Protein AF-0000000087669474 (afdb_homodimer)

Organism: NCBI:txid484088

InterPro domains:
  IPR005265 Protoporphyrinogen oxidase HemJ-like [PF03653] (15-156)
  IPR005265 Protoporphyrinogen oxidase HemJ-like [PIRSF004638] (15-156)
  IPR005265 Protoporphyrinogen oxidase HemJ-like [PTHR40255] (15-156)

Solvent-accessible surface area (backbone atoms only — not comparable to full-atom values): 16280 Å² total; per-residue (Å²): 126,88,59,57,58,91,82,60,54,71,71,55,50,55,50,48,28,52,40,48,19,51,23,50,42,20,46,37,46,25,53,18,40,46,50,38,46,40,53,52,51,57,58,53,23,74,54,74,55,50,63,68,48,74,62,51,46,51,42,50,51,51,52,51,50,44,37,64,71,46,21,51,52,20,49,54,43,28,51,54,30,46,53,48,45,34,62,77,42,64,43,83,84,36,58,33,56,63,60,42,46,54,51,53,50,49,50,52,53,49,46,52,51,48,55,52,52,56,65,59,47,64,94,36,54,21,47,74,66,55,70,70,59,69,45,32,62,63,51,52,53,51,37,46,51,53,42,34,43,35,73,54,52,43,87,88,125,87,59,55,58,89,81,60,53,72,69,56,50,55,50,48,29,52,40,48,19,51,23,51,39,19,45,39,45,26,53,18,39,47,48,38,47,41,53,51,50,57,57,52,24,74,54,74,53,50,64,69,49,74,63,51,46,53,42,52,51,51,51,50,50,44,37,64,71,45,21,51,52,20,50,53,44,29,51,55,31,45,53,48,46,32,62,75,40,62,42,83,81,33,57,33,57,62,60,42,46,55,50,52,51,49,50,54,52,48,46,52,51,49,55,51,52,57,63,59,48,65,94,35,53,22,45,76,65,55,70,69,58,68,46,33,61,63,52,52,52,51,36,45,51,52,42,32,43,36,73,53,52,42,89,88

pLDDT: mean 89.74, std 13.27, range [29.61, 98.81]

Structure (mmCIF, N/CA/C/O backbone):
data_AF-0000000087669474-model_v1
#
loop_
_entity.id
_entity.type
_entity.pdbx_description
1 polymer 'Protoporphyrinogen IX oxidase'
#
loop_
_atom_site.group_PDB
_atom_site.id
_atom_site.type_symbol
_atom_site.label_atom_id
_atom_site.label_alt_id
_atom_site.label_comp_id
_atom_site.label_asym_id
_atom_site.label_entity_id
_atom_site.label_seq_id
_atom_site.pdbx_PDB_ins_code
_atom_site.Cartn_x
_atom_site.Cartn_y
_atom_site.Cartn_z
_atom_site.occupancy
_atom_site.B_iso_or_equiv
_atom_site.auth_seq_id
_atom_site.auth_comp_id
_atom_site.auth_asym_id
_atom_site.auth_atom_id
_atom_site.pdbx_PDB_model_num
ATOM 1 N N . MET A 1 1 ? -3.537 24.266 5.613 1 29.61 1 MET A N 1
ATOM 2 C CA . MET A 1 1 ? -3.354 22.984 6.297 1 29.61 1 MET A CA 1
ATOM 3 C C . MET A 1 1 ? -4.188 22.922 7.574 1 29.61 1 MET A C 1
ATOM 5 O O . MET A 1 1 ? -3.926 23.672 8.523 1 29.61 1 MET A O 1
ATOM 9 N N . VAL A 1 2 ? -5.406 22.672 7.414 1 36.84 2 VAL A N 1
ATOM 10 C CA . VAL A 1 2 ? -6.258 22.812 8.586 1 36.84 2 VAL A CA 1
ATOM 11 C C . VAL A 1 2 ? -5.719 21.953 9.727 1 36.84 2 VAL A C 1
ATOM 13 O O . VAL A 1 2 ? -5.641 20.719 9.594 1 36.84 2 VAL A O 1
ATOM 16 N N . ALA A 1 3 ? -4.699 22.484 10.477 1 46.47 3 ALA A N 1
ATOM 17 C CA . ALA A 1 3 ? -4.301 21.922 11.758 1 46.47 3 ALA A CA 1
ATOM 18 C C . ALA A 1 3 ? -5.512 21.391 12.523 1 46.47 3 ALA A C 1
ATOM 20 O O . ALA A 1 3 ? -6.633 21.859 12.32 1 46.47 3 ALA A O 1
ATOM 21 N N . PRO A 1 4 ? -5.336 20.109 13.102 1 45.44 4 PRO A N 1
ATOM 22 C CA . PRO A 1 4 ? -6.48 19.906 13.992 1 45.44 4 PRO A CA 1
ATOM 23 C C . PRO A 1 4 ? -6.977 21.219 14.609 1 45.44 4 PRO A C 1
ATOM 25 O O . PRO A 1 4 ? -6.23 22.203 14.664 1 45.44 4 PRO A O 1
ATOM 28 N N . ASN A 1 5 ? -8.164 21.297 14.805 1 44.81 5 ASN A N 1
ATOM 29 C CA . ASN A 1 5 ? -8.688 22.484 15.477 1 44.81 5 ASN A CA 1
ATOM 30 C C . ASN A 1 5 ? -7.676 23.062 16.453 1 44.81 5 ASN A C 1
ATOM 32 O O . ASN A 1 5 ? -6.949 22.312 17.109 1 44.81 5 ASN A O 1
ATOM 36 N N . ASP A 1 6 ? -7.078 24.406 16.219 1 48.88 6 ASP A N 1
ATOM 37 C CA . ASP A 1 6 ? -6.285 25.312 17.031 1 48.88 6 ASP A CA 1
ATOM 38 C C . ASP A 1 6 ? -6.402 24.953 18.516 1 48.88 6 ASP A C 1
ATOM 40 O O . ASP A 1 6 ? -5.57 25.375 19.328 1 48.88 6 ASP A O 1
ATOM 44 N N . ALA A 1 7 ? -7.555 24.25 19 1 55.78 7 ALA A N 1
ATOM 45 C CA . ALA A 1 7 ? -7.914 24.266 20.406 1 55.78 7 ALA A CA 1
ATOM 46 C C . ALA A 1 7 ? -7.316 23.062 21.141 1 55.78 7 ALA A C 1
ATOM 48 O O . ALA A 1 7 ? -7.594 22.859 22.328 1 55.78 7 ALA A O 1
ATOM 49 N N . ILE A 1 8 ? -6.5 22.109 20.172 1 61.34 8 ILE A N 1
ATOM 50 C CA . ILE A 1 8 ? -6.223 21 21.078 1 61.34 8 ILE A CA 1
ATOM 51 C C . ILE A 1 8 ? -4.883 21.219 21.766 1 61.34 8 ILE A C 1
ATOM 53 O O . ILE A 1 8 ? -3.998 21.891 21.219 1 61.34 8 ILE A O 1
ATOM 57 N N . GLY A 1 9 ? -4.754 20.859 23.031 1 71.19 9 GLY A N 1
ATOM 58 C CA . GLY A 1 9 ? -3.553 20.984 23.844 1 71.19 9 GLY A CA 1
ATOM 59 C C . GLY A 1 9 ? -2.375 20.219 23.281 1 71.19 9 GLY A C 1
ATOM 60 O O . GLY A 1 9 ? -2.549 19.344 22.422 1 71.19 9 GLY A O 1
ATOM 61 N N . ARG A 1 10 ? -1.203 20.547 23.484 1 77.31 10 ARG A N 1
ATOM 62 C CA . ARG A 1 10 ? 0.047 19.969 22.984 1 77.31 10 ARG A CA 1
ATOM 63 C C . ARG A 1 10 ? 0.041 18.453 23.125 1 77.31 10 ARG A C 1
ATOM 65 O O . ARG A 1 10 ? 0.456 17.75 22.219 1 77.31 10 ARG A O 1
ATOM 72 N N . LYS A 1 11 ? -0.424 17.906 24.219 1 82.56 11 LYS A N 1
ATOM 73 C CA . LYS A 1 11 ? -0.477 16.469 24.438 1 82.56 11 LYS A CA 1
ATOM 74 C C . LYS A 1 11 ? -1.422 15.789 23.438 1 82.56 11 LYS A C 1
ATOM 76 O O . LYS A 1 11 ? -1.124 14.711 22.922 1 82.56 11 LYS A O 1
ATOM 81 N N . SER A 1 12 ? -2.385 16.375 23.156 1 87.94 12 SER A N 1
ATOM 82 C CA . SER A 1 12 ? -3.365 15.852 22.219 1 87.94 12 SER A CA 1
ATOM 83 C C . SER A 1 12 ? -2.826 15.875 20.781 1 87.94 12 SER A C 1
ATOM 85 O O . SER A 1 12 ? -3.125 14.984 19.984 1 87.94 12 SER A O 1
ATOM 87 N N . LEU A 1 13 ? -1.993 16.859 20.547 1 90.12 13 LEU A N 1
ATOM 88 C CA . LEU A 1 13 ? -1.421 16.953 19.203 1 90.12 13 LEU A CA 1
ATOM 89 C C . LEU A 1 13 ? -0.414 15.828 18.969 1 90.12 13 LEU A C 1
ATOM 91 O O . LEU A 1 13 ? -0.382 15.234 17.875 1 90.12 13 LEU A O 1
ATOM 95 N N . VAL A 1 14 ? 0.403 15.609 19.953 1 91.75 14 VAL A N 1
ATOM 96 C CA . VAL A 1 14 ? 1.392 14.539 19.844 1 91.75 14 VAL A CA 1
ATOM 97 C C . VAL A 1 14 ? 0.685 13.203 19.672 1 91.75 14 VAL A C 1
ATOM 99 O O . VAL A 1 14 ? 1.071 12.398 18.812 1 91.75 14 VAL A O 1
ATOM 102 N N . LEU A 1 15 ? -0.311 12.977 20.406 1 94.19 15 LEU A N 1
ATOM 103 C CA . LEU A 1 15 ? -1.106 11.758 20.281 1 94.19 15 LEU A CA 1
ATOM 104 C C . LEU A 1 15 ? -1.732 11.664 18.891 1 94.19 15 LEU A C 1
ATOM 106 O O . LEU A 1 15 ? -1.732 10.594 18.281 1 94.19 15 LEU A O 1
ATOM 110 N N . TYR A 1 16 ? -2.236 12.734 18.453 1 95.81 16 TYR A N 1
ATOM 111 C CA . TYR A 1 16 ? -2.844 12.797 17.125 1 95.81 16 TYR A CA 1
ATOM 112 C C . TYR A 1 16 ? -1.852 12.367 16.047 1 95.81 16 TYR A C 1
ATOM 114 O O . TYR A 1 16 ? -2.186 11.578 15.164 1 95.81 16 TYR A O 1
ATOM 122 N N . LEU A 1 17 ? -0.668 12.797 16.203 1 96.5 17 LEU A N 1
ATOM 123 C CA . LEU A 1 17 ? 0.338 12.523 15.18 1 96.5 17 LEU A CA 1
ATOM 124 C C . LEU A 1 17 ? 0.748 11.055 15.195 1 96.5 17 LEU A C 1
ATOM 126 O O . LEU A 1 17 ? 0.947 10.453 14.141 1 96.5 17 LEU A O 1
ATOM 130 N N . TYR A 1 18 ? 0.862 10.539 16.344 1 97 18 TYR A N 1
ATOM 131 C CA . TYR A 1 18 ? 1.244 9.133 16.438 1 97 18 TYR A CA 1
ATOM 132 C C . TYR A 1 18 ? 0.116 8.227 15.961 1 97 18 TYR A C 1
ATOM 134 O O . TYR A 1 18 ? 0.361 7.211 15.312 1 97 18 TYR A O 1
ATOM 142 N N . VAL A 1 19 ? -1.107 8.539 16.297 1 97.75 19 VAL A N 1
ATOM 143 C CA . VAL A 1 19 ? -2.246 7.77 15.805 1 97.75 19 VAL A CA 1
ATOM 144 C C . VAL A 1 19 ? -2.328 7.883 14.281 1 97.75 19 VAL A C 1
ATOM 146 O O . VAL A 1 19 ? -2.629 6.902 13.594 1 97.75 19 VAL A O 1
ATOM 149 N N . LYS A 1 20 ? -2.064 9.023 13.789 1 98.12 20 LYS A N 1
ATOM 150 C CA . LYS A 1 20 ? -2.066 9.227 12.344 1 98.12 20 LYS A CA 1
ATOM 151 C C . LYS A 1 20 ? -0.997 8.375 11.664 1 98.12 20 LYS A C 1
ATOM 153 O O . LYS A 1 20 ? -1.234 7.801 10.602 1 98.12 20 LYS A O 1
ATOM 158 N N . ALA A 1 21 ? 0.132 8.352 12.289 1 98.25 21 ALA A N 1
ATOM 159 C CA . ALA A 1 21 ? 1.188 7.504 11.742 1 98.25 21 ALA A CA 1
ATOM 160 C C . ALA A 1 21 ? 0.751 6.043 11.695 1 98.25 21 ALA A C 1
ATOM 162 O O . ALA A 1 21 ? 0.962 5.355 10.695 1 98.25 21 ALA A O 1
ATOM 163 N N . ILE A 1 22 ? 0.189 5.574 12.742 1 98.38 22 ILE A N 1
ATOM 164 C CA . ILE A 1 22 ? -0.299 4.203 12.812 1 98.38 22 ILE A CA 1
ATOM 165 C C . ILE A 1 22 ? -1.364 3.979 11.742 1 98.38 22 ILE A C 1
ATOM 167 O O . ILE A 1 22 ? -1.365 2.949 11.062 1 98.38 22 ILE A O 1
ATOM 171 N N . HIS A 1 23 ? -2.285 4.965 11.609 1 98.75 23 HIS A N 1
ATOM 172 C CA . HIS A 1 23 ? -3.342 4.883 10.602 1 98.75 23 HIS A CA 1
ATOM 173 C C . HIS A 1 23 ? -2.764 4.766 9.203 1 98.75 23 HIS A C 1
ATOM 175 O O . HIS A 1 23 ? -3.178 3.902 8.422 1 98.75 23 HIS A O 1
ATOM 181 N N . VAL A 1 24 ? -1.814 5.516 8.867 1 98.62 24 VAL A N 1
ATOM 182 C CA . VAL A 1 24 ? -1.207 5.531 7.543 1 98.62 24 VAL A CA 1
ATOM 183 C C . VAL A 1 24 ? -0.504 4.203 7.277 1 98.62 24 VAL A C 1
ATOM 185 O O . VAL A 1 24 ? -0.638 3.627 6.195 1 98.62 24 VAL A O 1
ATOM 188 N N . MET A 1 25 ? 0.2 3.709 8.258 1 98.44 25 MET A N 1
ATOM 189 C CA . MET A 1 25 ? 0.842 2.404 8.141 1 98.44 25 MET A CA 1
ATOM 190 C C . MET A 1 25 ? -0.186 1.316 7.852 1 98.44 25 MET A C 1
ATOM 192 O O . MET A 1 25 ? 0.044 0.445 7.008 1 98.44 25 MET A O 1
ATOM 196 N N . ALA A 1 26 ? -1.206 1.409 8.633 1 98.69 26 ALA A N 1
ATOM 197 C CA . ALA A 1 26 ? -2.258 0.408 8.484 1 98.69 26 ALA A CA 1
ATOM 198 C C . ALA A 1 26 ? -2.889 0.476 7.094 1 98.69 26 ALA A C 1
ATOM 200 O O . ALA A 1 26 ? -3.184 -0.557 6.488 1 98.69 26 ALA A O 1
ATOM 201 N N . VAL A 1 27 ? -3.104 1.684 6.578 1 98.81 27 VAL A N 1
ATOM 202 C CA . VAL A 1 27 ? -3.705 1.866 5.262 1 98.81 27 VAL A CA 1
ATOM 203 C C . VAL A 1 27 ? -2.783 1.292 4.188 1 98.81 27 VAL A C 1
ATOM 205 O O . VAL A 1 27 ? -3.232 0.573 3.293 1 98.81 27 VAL A O 1
ATOM 208 N N . ILE A 1 28 ? -1.518 1.553 4.242 1 98.81 28 ILE A N 1
ATOM 209 C CA . ILE A 1 28 ? -0.543 1.069 3.271 1 98.81 28 ILE A CA 1
ATOM 210 C C . ILE A 1 28 ? -0.525 -0.458 3.273 1 98.81 28 ILE A C 1
ATOM 212 O O . ILE A 1 28 ? -0.539 -1.087 2.213 1 98.81 28 ILE A O 1
ATOM 216 N N . THR A 1 29 ? -0.543 -0.976 4.461 1 98.5 29 THR A N 1
ATOM 217 C CA . THR A 1 29 ? -0.514 -2.426 4.617 1 98.5 29 THR A CA 1
ATOM 218 C C . THR A 1 29 ? -1.799 -3.053 4.086 1 98.5 29 THR A C 1
ATOM 220 O O . THR A 1 29 ? -1.758 -4.066 3.385 1 98.5 29 THR A O 1
ATOM 223 N N . LEU A 1 30 ? -2.92 -2.43 4.391 1 98.75 30 LEU A N 1
ATOM 224 C CA . LEU A 1 30 ? -4.215 -2.93 3.943 1 98.75 30 LEU A CA 1
ATOM 225 C C . LEU A 1 30 ? -4.293 -2.945 2.42 1 98.75 30 LEU A C 1
ATOM 227 O O . LEU A 1 30 ? -4.648 -3.963 1.823 1 98.75 30 LEU A O 1
ATOM 231 N N . VAL A 1 31 ? -3.947 -1.865 1.816 1 98.75 31 VAL A N 1
ATOM 232 C CA . VAL A 1 31 ? -4.062 -1.735 0.368 1 98.75 31 VAL A CA 1
ATOM 233 C C . VAL A 1 31 ? -3.113 -2.719 -0.315 1 98.75 31 VAL A C 1
ATOM 235 O O . VAL A 1 31 ? -3.492 -3.385 -1.281 1 98.75 31 VAL A O 1
ATOM 238 N N . GLY A 1 32 ? -1.893 -2.822 0.188 1 98.69 32 GLY A N 1
ATOM 239 C CA . GLY A 1 32 ? -0.972 -3.809 -0.356 1 98.69 32 GLY A CA 1
ATOM 240 C C . GLY A 1 32 ? -1.498 -5.23 -0.267 1 98.69 32 GLY A C 1
ATOM 241 O O . GLY A 1 32 ? -1.366 -6.008 -1.214 1 98.69 32 GLY A O 1
ATOM 242 N N . GLY A 1 33 ? -2.045 -5.527 0.868 1 98.69 33 GLY A N 1
ATOM 243 C CA . GLY A 1 33 ? -2.619 -6.852 1.046 1 98.69 33 GLY A CA 1
ATOM 244 C C . GLY A 1 33 ? -3.795 -7.117 0.125 1 98.69 33 GLY A C 1
ATOM 245 O O . GLY A 1 33 ? -3.949 -8.227 -0.386 1 98.69 33 GLY A O 1
ATOM 246 N N . MET A 1 34 ? -4.605 -6.145 -0.061 1 98.75 34 MET A N 1
ATOM 247 C CA . MET A 1 34 ? -5.77 -6.316 -0.926 1 98.75 34 MET A CA 1
ATOM 248 C C . MET A 1 34 ? -5.348 -6.504 -2.379 1 98.75 34 MET A C 1
ATOM 250 O O . MET A 1 34 ? -5.965 -7.273 -3.115 1 98.75 34 MET A O 1
ATOM 254 N N . LEU A 1 35 ? -4.336 -5.762 -2.779 1 98.56 35 LEU A N 1
ATOM 255 C CA . LEU A 1 35 ? -3.807 -5.957 -4.125 1 98.56 35 LEU A CA 1
ATOM 256 C C . LEU A 1 35 ? -3.266 -7.375 -4.293 1 98.56 35 LEU A C 1
ATOM 258 O O . LEU A 1 35 ? -3.523 -8.023 -5.309 1 98.56 35 LEU A O 1
ATOM 262 N N . LEU A 1 36 ? -2.574 -7.832 -3.289 1 98.12 36 LEU A N 1
ATOM 263 C CA . LEU A 1 36 ? -2.047 -9.188 -3.299 1 98.12 36 LEU A CA 1
ATOM 264 C C . LEU A 1 36 ? -3.174 -10.211 -3.428 1 98.12 36 LEU A C 1
ATOM 266 O O . LEU A 1 36 ? -3.08 -11.148 -4.223 1 98.12 36 LEU A O 1
ATOM 270 N N . LEU A 1 37 ? -4.203 -10.008 -2.715 1 97.75 37 LEU A N 1
ATOM 271 C CA . LEU A 1 37 ? -5.352 -10.914 -2.771 1 97.75 37 LEU A CA 1
ATOM 272 C C . LEU A 1 37 ? -5.98 -10.898 -4.16 1 97.75 37 LEU A C 1
ATOM 274 O O . LEU A 1 37 ? -6.293 -11.961 -4.715 1 97.75 37 LEU A O 1
ATOM 278 N N . ALA A 1 38 ? -6.152 -9.695 -4.691 1 97.25 38 ALA A N 1
ATOM 279 C CA . ALA A 1 38 ? -6.793 -9.555 -5.996 1 97.25 38 ALA A CA 1
ATOM 280 C C . ALA A 1 38 ? -5.996 -10.281 -7.078 1 97.25 38 ALA A C 1
ATOM 282 O O . ALA A 1 38 ? -6.566 -11 -7.902 1 97.25 38 ALA A O 1
ATOM 283 N N . PHE A 1 39 ? -4.715 -10.172 -7.059 1 96.62 39 PHE A N 1
ATOM 284 C CA . PHE A 1 39 ? -3.877 -10.836 -8.055 1 96.62 39 PHE A CA 1
ATOM 285 C C . PHE A 1 39 ? -3.871 -12.344 -7.844 1 96.62 39 PHE A C 1
ATOM 287 O O . PHE A 1 39 ? -3.91 -13.109 -8.805 1 96.62 39 PHE A O 1
ATOM 294 N N . THR A 1 40 ? -3.846 -12.766 -6.598 1 94.88 40 THR A N 1
ATOM 295 C CA . THR A 1 40 ? -3.855 -14.195 -6.316 1 94.88 40 THR A CA 1
ATOM 296 C C . THR A 1 40 ? -5.148 -14.836 -6.816 1 94.88 40 THR A C 1
ATOM 298 O O . THR A 1 40 ? -5.129 -15.93 -7.383 1 94.88 40 THR A O 1
ATOM 301 N N . LEU A 1 41 ? -6.223 -14.125 -6.617 1 93.25 41 LEU A N 1
ATOM 302 C CA . LEU A 1 41 ? -7.508 -14.633 -7.078 1 93.25 41 LEU A CA 1
ATOM 303 C C . LEU A 1 41 ? -7.527 -14.766 -8.594 1 93.25 41 LEU A C 1
ATOM 305 O O . LEU A 1 41 ? -8.156 -15.68 -9.133 1 93.25 41 LEU A O 1
ATOM 309 N N . SER A 1 42 ? -6.793 -13.922 -9.219 1 89.25 42 SER A N 1
ATOM 310 C CA . SER A 1 42 ? -6.711 -14.016 -10.672 1 89.25 42 SER A CA 1
ATOM 311 C C . SER A 1 42 ? -5.922 -15.242 -11.109 1 89.25 42 SER A C 1
ATOM 313 O O . SER A 1 42 ? -6.109 -15.75 -12.211 1 89.25 42 SER A O 1
ATOM 315 N N . LEU A 1 43 ? -4.996 -15.688 -10.328 1 86.75 43 LEU A N 1
ATOM 316 C CA . LEU A 1 43 ? -4.203 -16.875 -10.609 1 86.75 43 LEU A CA 1
ATOM 317 C C . LEU A 1 43 ? -5.074 -18.125 -10.578 1 86.75 43 LEU A C 1
ATOM 319 O O . LEU A 1 43 ? -4.895 -19.031 -11.391 1 86.75 43 LEU A O 1
ATOM 323 N N . VAL A 1 44 ? -6.035 -18.156 -9.766 1 80.69 44 VAL A N 1
ATOM 324 C CA . VAL A 1 44 ? -6.754 -19.406 -9.539 1 80.69 44 VAL A CA 1
ATOM 325 C C . VAL A 1 44 ? -8.148 -19.312 -10.141 1 80.69 44 VAL A C 1
ATOM 327 O O . VAL A 1 44 ? -9.031 -20.10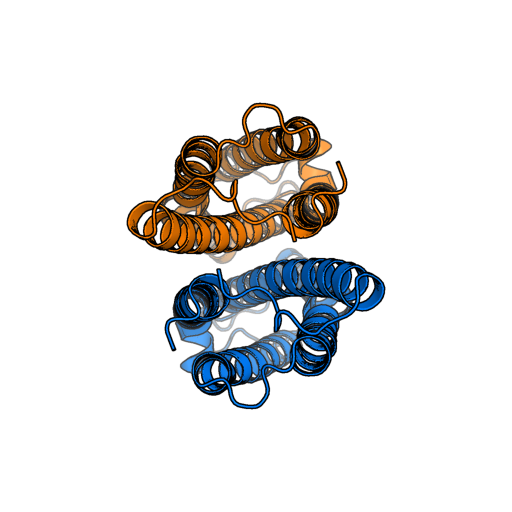9 -9.812 1 80.69 44 VAL A O 1
ATOM 330 N N . SER A 1 45 ? -8.477 -18.344 -10.938 1 76.31 45 SER A N 1
ATOM 331 C CA . SER A 1 45 ? -9.828 -18.203 -11.461 1 76.31 45 SER A CA 1
ATOM 332 C C . SER A 1 45 ? -9.859 -18.406 -12.977 1 76.31 45 SER A C 1
ATOM 334 O O . SER A 1 45 ? -10.891 -18.172 -13.617 1 76.31 45 SER A O 1
ATOM 336 N N . GLY A 1 46 ? -8.852 -18.75 -13.688 1 65.44 46 GLY A N 1
ATOM 337 C CA . GLY A 1 46 ? -8.789 -18.812 -15.133 1 65.44 46 GLY A CA 1
ATOM 338 C C . GLY A 1 46 ? -9.805 -19.766 -15.734 1 65.44 46 GLY A C 1
ATOM 339 O O . GLY A 1 46 ? -9.844 -19.969 -16.953 1 65.44 46 GLY A O 1
ATOM 340 N N . GLY A 1 47 ? -10.797 -20.172 -14.992 1 62.84 47 GLY A N 1
ATOM 341 C CA . GLY A 1 47 ? -11.883 -20.953 -15.555 1 62.84 47 GLY A CA 1
ATOM 342 C C . GLY A 1 47 ? -11.414 -22.25 -16.188 1 62.84 47 GLY A C 1
ATOM 343 O O . GLY A 1 47 ? -12.094 -22.812 -17.047 1 62.84 47 GLY A O 1
ATOM 344 N N . ASP A 1 48 ? -10.211 -22.578 -16.125 1 64.94 48 ASP A N 1
ATOM 345 C CA . ASP A 1 48 ? -9.734 -23.766 -16.828 1 64.94 48 ASP A CA 1
ATOM 346 C C . ASP A 1 48 ? -10.156 -25.047 -16.078 1 64.94 48 ASP A C 1
ATOM 348 O O . ASP A 1 48 ? -9.961 -26.156 -16.578 1 64.94 48 ASP A O 1
ATOM 352 N N . GLY A 1 49 ? -10.789 -24.828 -14.953 1 70.88 49 GLY A N 1
ATOM 353 C CA . GLY A 1 49 ? -11.32 -25.969 -14.227 1 70.88 49 GLY A CA 1
ATOM 354 C C . GLY A 1 49 ? -10.234 -26.844 -13.609 1 70.88 49 GLY A C 1
ATOM 355 O O . GLY A 1 49 ? -10.516 -27.938 -13.125 1 70.88 49 GLY A O 1
ATOM 356 N N . ARG A 1 50 ? -9.07 -26.406 -13.703 1 78.12 50 ARG A N 1
ATOM 357 C CA . ARG A 1 50 ? -7.973 -27.203 -13.188 1 78.12 50 ARG A CA 1
ATOM 358 C C . ARG A 1 50 ? -7.762 -26.953 -11.695 1 78.12 50 ARG A C 1
ATOM 360 O O . ARG A 1 50 ? -7.871 -25.812 -11.242 1 78.12 50 ARG A O 1
ATOM 367 N N . LEU A 1 51 ? -7.348 -27.984 -11.062 1 83.31 51 LEU A N 1
ATOM 368 C CA . LEU A 1 51 ? -6.961 -27.875 -9.664 1 83.31 51 LEU A CA 1
ATOM 369 C C . LEU A 1 51 ? -5.605 -27.188 -9.523 1 83.31 51 LEU A C 1
ATOM 371 O O . LEU A 1 51 ? -4.758 -27.297 -10.414 1 83.31 51 LEU A O 1
ATOM 375 N N . PRO A 1 52 ? -5.484 -26.484 -8.398 1 83.12 52 PRO A N 1
ATOM 376 C CA . PRO A 1 52 ? -4.168 -25.891 -8.172 1 83.12 52 PRO A CA 1
ATOM 377 C C . PRO A 1 52 ? -3.061 -26.922 -8.031 1 83.12 52 PRO A C 1
ATOM 379 O O . PRO A 1 52 ? -3.279 -27.984 -7.441 1 83.12 52 PRO A O 1
ATOM 382 N N . SER A 1 53 ? -1.998 -26.609 -8.703 1 84.5 53 SER A N 1
ATOM 383 C CA . SER A 1 53 ? -0.813 -27.438 -8.469 1 84.5 53 SER A CA 1
ATOM 384 C C . SER A 1 53 ? -0.331 -27.312 -7.027 1 84.5 53 SER A C 1
ATOM 386 O O . SER A 1 53 ? -0.817 -26.469 -6.273 1 84.5 53 SER A O 1
ATOM 388 N N . ASP A 1 54 ? 0.6 -28.172 -6.652 1 84.56 54 ASP A N 1
ATOM 389 C CA . ASP A 1 54 ? 1.162 -28.109 -5.305 1 84.56 54 ASP A CA 1
ATOM 390 C C . ASP A 1 54 ? 1.796 -26.734 -5.051 1 84.56 54 ASP A C 1
ATOM 392 O O . ASP A 1 54 ? 1.654 -26.188 -3.961 1 84.56 54 ASP A O 1
ATOM 396 N N . ARG A 1 55 ? 2.432 -26.219 -6.047 1 86.31 55 ARG A N 1
ATOM 397 C CA . ARG A 1 55 ? 3.086 -24.922 -5.949 1 86.31 55 ARG A CA 1
ATOM 398 C C . ARG A 1 55 ? 2.062 -23.797 -5.797 1 86.31 55 ARG A C 1
ATOM 400 O O . ARG A 1 55 ? 2.248 -22.891 -4.984 1 86.31 55 ARG A O 1
ATOM 407 N N . GLU A 1 56 ? 1.051 -23.922 -6.539 1 87.94 56 GLU A N 1
ATOM 408 C CA . GLU A 1 56 ? -0.016 -22.938 -6.457 1 87.94 56 GLU A CA 1
ATOM 409 C C . GLU A 1 56 ? -0.73 -23 -5.113 1 87.94 56 GLU A C 1
ATOM 411 O O . GLU A 1 56 ? -1.044 -21.953 -4.52 1 87.94 56 GLU A O 1
ATOM 416 N N . ALA A 1 57 ? -0.94 -24.188 -4.68 1 88.25 57 ALA A N 1
ATOM 417 C CA . ALA A 1 57 ? -1.605 -24.375 -3.395 1 88.25 57 ALA A CA 1
ATOM 418 C C . ALA A 1 57 ? -0.77 -23.812 -2.252 1 88.25 57 ALA A C 1
ATOM 420 O O . ALA A 1 57 ? -1.309 -23.203 -1.324 1 88.25 57 ALA A O 1
ATOM 421 N N . ALA A 1 58 ? 0.464 -24.016 -2.324 1 89.06 58 ALA A N 1
ATOM 422 C CA . ALA A 1 58 ? 1.364 -23.484 -1.304 1 89.06 58 ALA A CA 1
ATOM 423 C C . ALA A 1 58 ? 1.374 -21.969 -1.321 1 89.06 58 ALA A C 1
ATOM 425 O O . ALA A 1 58 ? 1.416 -21.328 -0.268 1 89.06 58 ALA A O 1
ATOM 426 N N . PHE A 1 59 ? 1.36 -21.484 -2.51 1 92.81 59 PHE A N 1
ATOM 427 C CA . PHE A 1 59 ? 1.322 -20.047 -2.676 1 92.81 59 PHE A CA 1
ATOM 428 C C . PHE A 1 59 ? 0.043 -19.469 -2.082 1 92.81 59 PHE A C 1
ATOM 430 O O . PHE A 1 59 ? 0.087 -18.484 -1.334 1 92.81 59 PHE A O 1
ATOM 437 N N . ILE A 1 60 ? -1.042 -20.062 -2.387 1 92.31 60 ILE A N 1
ATOM 438 C CA . ILE A 1 60 ? -2.338 -19.609 -1.885 1 92.31 60 ILE A CA 1
ATOM 439 C C . ILE A 1 60 ? -2.348 -19.672 -0.359 1 92.31 60 ILE A C 1
ATOM 441 O O . ILE A 1 60 ? -2.832 -18.75 0.299 1 92.31 60 ILE A O 1
ATOM 445 N N . ALA A 1 61 ? -1.809 -20.672 0.173 1 93.5 61 ALA A N 1
ATOM 446 C CA . ALA A 1 61 ? -1.747 -20.828 1.625 1 93.5 61 ALA A CA 1
ATOM 447 C C . ALA A 1 61 ? -0.92 -19.703 2.254 1 93.5 61 ALA A C 1
ATOM 449 O O . ALA A 1 61 ? -1.272 -19.188 3.316 1 93.5 61 ALA A O 1
ATOM 450 N N . ARG A 1 62 ? 0.138 -19.391 1.6 1 94.88 62 ARG A N 1
ATOM 451 C CA . ARG A 1 62 ? 0.995 -18.328 2.092 1 94.88 62 ARG A CA 1
ATOM 452 C C . ARG A 1 62 ? 0.262 -16.984 2.072 1 94.88 62 ARG A C 1
ATOM 454 O O . ARG A 1 62 ? 0.352 -16.203 3.025 1 94.88 62 ARG A O 1
ATOM 461 N N . VAL A 1 63 ? -0.443 -16.703 1.033 1 96.88 63 VAL A N 1
ATOM 462 C CA . VAL A 1 63 ? -1.19 -15.453 0.885 1 96.88 63 VAL A CA 1
ATOM 463 C C . VAL A 1 63 ? -2.32 -15.406 1.91 1 96.88 63 VAL A C 1
ATOM 465 O O . VAL A 1 63 ? -2.576 -14.359 2.514 1 96.88 63 VAL A O 1
ATOM 468 N N . ARG A 1 64 ? -2.967 -16.516 2.135 1 96.25 64 ARG A N 1
ATOM 469 C CA . ARG A 1 64 ? -4.027 -16.594 3.135 1 96.25 64 ARG A CA 1
ATOM 470 C C . ARG A 1 64 ? -3.486 -16.297 4.531 1 96.25 64 ARG A C 1
ATOM 472 O O . ARG A 1 64 ? -4.129 -15.602 5.32 1 96.25 64 ARG A O 1
ATOM 479 N N . ARG A 1 65 ? -2.367 -16.891 4.77 1 97 65 ARG A N 1
ATOM 480 C CA . ARG A 1 65 ? -1.738 -16.641 6.062 1 97 65 ARG A CA 1
ATOM 481 C C . ARG A 1 65 ? -1.418 -15.156 6.23 1 97 65 ARG A C 1
ATOM 483 O O . ARG A 1 65 ? -1.647 -14.586 7.297 1 97 65 ARG A O 1
ATOM 490 N N . TRP A 1 66 ? -0.896 -14.586 5.203 1 97.5 66 TRP A N 1
ATOM 491 C CA . TRP A 1 66 ? -0.612 -13.156 5.219 1 97.5 66 TRP A CA 1
ATOM 492 C C . TRP A 1 66 ? -1.889 -12.344 5.438 1 97.5 66 TRP A C 1
ATOM 494 O O . TRP A 1 66 ? -1.902 -11.398 6.223 1 97.5 66 TRP A O 1
ATOM 504 N N . ASP A 1 67 ? -2.959 -12.68 4.742 1 98.06 67 ASP A N 1
ATOM 505 C CA . ASP A 1 67 ? -4.234 -11.984 4.883 1 98.06 67 ASP A CA 1
ATOM 506 C C . ASP A 1 67 ? -4.727 -12.031 6.328 1 98.06 67 ASP A C 1
ATOM 508 O O . ASP A 1 67 ? -5.129 -11.008 6.891 1 98.06 67 ASP A O 1
ATOM 512 N N . ARG A 1 68 ? -4.613 -13.133 6.949 1 97.5 68 ARG A N 1
ATOM 513 C CA . ARG A 1 68 ? -5.109 -13.344 8.305 1 97.5 68 ARG A CA 1
ATOM 514 C C . ARG A 1 68 ? -4.242 -12.609 9.328 1 97.5 68 ARG A C 1
ATOM 516 O O . ARG A 1 68 ? -4.754 -12.047 10.297 1 97.5 68 ARG A O 1
ATOM 523 N N . MET A 1 69 ? -2.969 -12.562 9.102 1 97.94 69 MET A N 1
ATOM 524 C CA . MET A 1 69 ? -2.033 -12.086 10.117 1 97.94 69 MET A CA 1
ATOM 525 C C . MET A 1 69 ? -1.745 -10.594 9.93 1 97.94 69 MET A C 1
ATOM 527 O O . MET A 1 69 ? -1.352 -9.914 10.875 1 97.94 69 MET A O 1
ATOM 531 N N . VAL A 1 70 ? -1.907 -10.18 8.695 1 98.12 70 VAL A N 1
ATOM 532 C CA . VAL A 1 70 ? -1.407 -8.828 8.453 1 98.12 70 VAL A CA 1
ATOM 533 C C . VAL A 1 70 ? -2.508 -7.973 7.832 1 98.12 70 VAL A C 1
ATOM 535 O O . VAL A 1 70 ? -2.918 -6.961 8.406 1 98.12 70 VAL A O 1
ATOM 538 N N . THR A 1 71 ? -3.098 -8.43 6.766 1 98.56 71 THR A N 1
ATOM 539 C CA . THR A 1 71 ? -4.047 -7.609 6.02 1 98.56 71 THR A CA 1
ATOM 540 C C . THR A 1 71 ? -5.328 -7.398 6.82 1 98.56 71 THR A C 1
ATOM 542 O O . THR A 1 71 ? -5.766 -6.266 7.016 1 98.56 71 THR A O 1
ATOM 545 N N . ALA A 1 72 ? -5.871 -8.453 7.352 1 98.5 72 ALA A N 1
ATOM 546 C CA . ALA A 1 72 ? -7.148 -8.367 8.062 1 98.5 72 ALA A CA 1
ATOM 547 C C . ALA A 1 72 ? -7.008 -7.543 9.336 1 98.5 72 ALA A C 1
ATOM 549 O O . ALA A 1 72 ? -7.797 -6.629 9.586 1 98.5 72 ALA A O 1
ATOM 550 N N . PRO A 1 73 ? -6.031 -7.777 10.125 1 98.69 73 PRO A N 1
ATOM 551 C CA . PRO A 1 73 ? -5.875 -6.922 11.297 1 98.69 73 PRO A CA 1
ATOM 552 C C . PRO A 1 73 ? -5.602 -5.461 10.938 1 98.69 73 PRO A C 1
ATOM 554 O O . PRO A 1 73 ? -5.98 -4.555 11.68 1 98.69 73 PRO A O 1
ATOM 557 N N . SER A 1 74 ? -4.918 -5.281 9.852 1 98.75 74 SER A N 1
ATOM 558 C CA . SER A 1 74 ? -4.664 -3.908 9.43 1 98.75 74 SER A CA 1
ATOM 559 C C . SER A 1 74 ? -5.965 -3.166 9.141 1 98.75 74 SER A C 1
ATOM 561 O O . SER A 1 74 ? -6.062 -1.96 9.367 1 98.75 74 SER A O 1
ATOM 563 N N . LEU A 1 75 ? -6.953 -3.871 8.555 1 98.69 75 LEU A N 1
ATOM 564 C CA . LEU A 1 75 ? -8.258 -3.256 8.359 1 98.69 75 LEU A CA 1
ATOM 565 C C . LEU A 1 75 ? -8.836 -2.773 9.688 1 98.69 75 LEU A C 1
ATOM 567 O O . LEU A 1 75 ? -9.328 -1.646 9.781 1 98.69 75 LEU A O 1
ATOM 571 N N . GLY A 1 76 ? -8.805 -3.643 10.688 1 98.69 76 GLY A N 1
ATOM 572 C CA . GLY A 1 76 ? -9.234 -3.238 12.016 1 98.69 76 GLY A CA 1
ATOM 573 C C . GLY A 1 76 ? -8.5 -2.018 12.539 1 98.69 76 GLY A C 1
ATOM 574 O O . GLY A 1 76 ? -9.117 -1.101 13.086 1 98.69 76 GLY A O 1
ATOM 575 N N . LEU A 1 77 ? -7.211 -1.988 12.367 1 98.69 77 LEU A N 1
ATOM 576 C CA . LEU A 1 77 ? -6.391 -0.875 12.828 1 98.69 77 LEU A CA 1
ATOM 577 C C . LEU A 1 77 ? -6.738 0.406 12.078 1 98.69 77 LEU A C 1
ATOM 579 O O . LEU A 1 77 ? -6.699 1.497 12.648 1 98.69 77 LEU A O 1
ATOM 583 N N . VAL A 1 78 ? -7.051 0.298 10.742 1 98.69 78 VAL A N 1
ATOM 584 C CA . VAL A 1 78 ? -7.453 1.455 9.953 1 98.69 78 VAL A CA 1
ATOM 585 C C . VAL A 1 78 ? -8.703 2.09 10.555 1 98.69 78 VAL A C 1
ATOM 587 O O . VAL A 1 78 ? -8.758 3.307 10.742 1 98.69 78 VAL A O 1
ATOM 590 N N . TRP A 1 79 ? -9.625 1.247 10.898 1 98.62 79 TRP A N 1
ATOM 591 C CA . TRP A 1 79 ? -10.883 1.741 11.453 1 98.62 79 TRP A CA 1
ATOM 592 C C . TRP A 1 79 ? -10.672 2.324 12.844 1 98.62 79 TRP A C 1
ATOM 594 O O . TRP A 1 79 ? -11.117 3.438 13.133 1 98.62 79 TRP A O 1
ATOM 604 N N . ILE A 1 80 ? -9.984 1.618 13.727 1 98.62 80 ILE A N 1
ATOM 605 C CA . ILE A 1 80 ? -9.766 2.062 15.094 1 98.62 80 ILE A CA 1
ATOM 606 C C . ILE A 1 80 ? -8.984 3.375 15.094 1 98.62 80 ILE A C 1
ATOM 608 O O . ILE A 1 80 ? -9.375 4.336 15.758 1 98.62 80 ILE A O 1
ATOM 612 N N . ALA A 1 81 ? -7.926 3.414 14.398 1 98.56 81 ALA A N 1
ATOM 613 C CA . ALA A 1 81 ? -7.113 4.625 14.32 1 98.56 81 ALA A CA 1
ATOM 614 C C . ALA A 1 81 ? -7.875 5.758 13.648 1 98.56 81 ALA A C 1
ATOM 616 O O . ALA A 1 81 ? -7.801 6.91 14.086 1 98.56 81 ALA A O 1
ATOM 617 N N . GLY A 1 82 ? -8.594 5.434 12.547 1 97.69 82 GLY A N 1
ATOM 618 C CA . GLY A 1 82 ? -9.383 6.449 11.859 1 97.69 82 GLY A CA 1
ATOM 619 C C . GLY A 1 82 ? -10.43 7.094 12.75 1 97.69 82 GLY A C 1
ATOM 620 O O . GLY A 1 82 ? -10.57 8.32 12.773 1 97.69 82 GLY A O 1
ATOM 621 N N . ILE A 1 83 ? -11.133 6.309 13.453 1 97.06 83 ILE A N 1
ATOM 622 C CA . ILE A 1 83 ? -12.156 6.805 14.359 1 97.06 83 ILE A CA 1
ATOM 623 C C . ILE A 1 83 ? -11.508 7.613 15.484 1 97.06 83 ILE A C 1
ATOM 625 O O . ILE A 1 83 ? -12.016 8.656 15.883 1 97.06 83 ILE A O 1
ATOM 629 N N . SER A 1 84 ? -10.375 7.133 15.984 1 97.25 84 SER A N 1
ATOM 630 C CA . SER A 1 84 ? -9.633 7.879 17 1 97.25 84 SER A CA 1
ATOM 631 C C . SER A 1 84 ? -9.211 9.25 16.484 1 97.25 84 SER A C 1
ATOM 633 O O . SER A 1 84 ? -9.328 10.25 17.188 1 97.25 84 SER A O 1
ATOM 635 N N . LEU A 1 85 ? -8.758 9.336 15.273 1 96.56 85 LEU A N 1
ATOM 636 C CA . LEU A 1 85 ? -8.344 10.602 14.68 1 96.56 85 LEU A CA 1
ATOM 637 C C . LEU A 1 85 ? -9.523 11.555 14.531 1 96.56 85 LEU A C 1
ATOM 639 O O . LEU A 1 85 ? -9.398 12.75 14.773 1 96.56 85 LEU A O 1
ATOM 643 N N . MET A 1 86 ? -10.586 10.969 14.102 1 94.44 86 MET A N 1
ATOM 644 C CA . MET A 1 86 ? -11.805 11.758 13.961 1 94.44 86 MET A CA 1
ATOM 645 C C . MET A 1 86 ? -12.188 12.398 15.289 1 94.44 86 MET A C 1
ATOM 647 O O . MET A 1 86 ? -12.531 13.586 15.336 1 94.44 86 MET A O 1
ATOM 651 N N . THR A 1 87 ? -12.086 11.68 16.406 1 93.88 87 THR A N 1
ATOM 652 C CA . THR A 1 87 ? -12.492 12.141 17.734 1 93.88 87 THR A CA 1
ATOM 653 C C . THR A 1 87 ? -11.484 13.133 18.297 1 93.88 87 THR A C 1
ATOM 655 O O . THR A 1 87 ? -11.859 14.195 18.781 1 93.88 87 THR A O 1
ATOM 658 N N . ILE A 1 88 ? -10.219 12.805 18.203 1 92.25 88 ILE A N 1
ATOM 659 C CA . ILE A 1 88 ? -9.18 13.664 18.75 1 92.25 88 ILE A CA 1
ATOM 660 C C . ILE A 1 88 ? -9.125 14.977 17.969 1 92.25 88 ILE A C 1
ATOM 662 O O . ILE A 1 88 ? -8.945 16.047 18.562 1 92.25 88 ILE A O 1
ATOM 666 N N . GLY A 1 89 ? -9.266 14.906 16.672 1 90.25 89 GLY A N 1
ATOM 667 C CA . GLY A 1 89 ? -9.141 16.062 15.805 1 90.25 89 GLY A CA 1
ATOM 668 C C . GLY A 1 89 ? -10.43 16.859 15.672 1 90.25 89 GLY A C 1
ATOM 669 O O . GLY A 1 89 ? -10.438 17.969 15.141 1 90.25 89 GLY A O 1
ATOM 670 N N . GLY A 1 90 ? -11.547 16.266 16.203 1 88.25 90 GLY A N 1
ATOM 671 C CA . GLY A 1 90 ? -12.828 16.938 16.125 1 88.25 90 GLY A CA 1
ATOM 672 C C . GLY A 1 90 ? -13.359 17.047 14.703 1 88.25 90 GLY A C 1
ATOM 673 O O . GLY A 1 90 ? -13.891 18.078 14.312 1 88.25 90 GLY A O 1
ATOM 674 N N . TRP A 1 91 ? -13.156 16.031 13.867 1 86.38 91 TRP A N 1
ATOM 675 C CA . TRP A 1 91 ? -13.492 16.078 12.445 1 86.38 91 TRP A CA 1
ATOM 676 C C . TRP A 1 91 ? -14.906 15.555 12.211 1 86.38 91 TRP A C 1
ATOM 678 O O . TRP A 1 91 ? -15.312 15.344 11.062 1 86.38 91 TRP A O 1
ATOM 688 N N . TYR A 1 92 ? -15.797 15.359 13.172 1 85.38 92 TYR A N 1
ATOM 689 C CA . TYR A 1 92 ? -17.094 14.719 13.055 1 85.38 92 TYR A CA 1
ATOM 690 C C . TYR A 1 92 ? -17.984 15.445 12.047 1 85.38 92 TYR A C 1
ATOM 692 O O . TYR A 1 92 ? -18.781 14.82 11.352 1 85.38 92 TYR A O 1
ATOM 700 N N . GLN A 1 93 ? -17.828 16.75 11.898 1 84.38 93 GLN A N 1
ATOM 701 C CA . GLN A 1 93 ? -18.734 17.5 11.031 1 84.38 93 GLN A CA 1
ATOM 702 C C . GLN A 1 93 ? -18.031 17.938 9.75 1 84.38 93 GLN A C 1
ATOM 704 O O . GLN A 1 93 ? -18.547 18.766 9.008 1 84.38 93 GLN A O 1
ATOM 709 N N . SER A 1 94 ? -16.984 17.344 9.477 1 88.75 94 SER A N 1
ATOM 710 C CA . SER A 1 94 ? -16.25 17.734 8.273 1 88.75 94 SER A CA 1
ATOM 711 C C . SER A 1 94 ? -16.781 17.016 7.043 1 88.75 94 SER A C 1
ATOM 713 O O . SER A 1 94 ? -16.766 15.781 6.988 1 88.75 94 SER A O 1
ATOM 715 N N . PRO A 1 95 ? -17.234 17.625 6.047 1 91.25 95 PRO A N 1
ATOM 716 C CA . PRO A 1 95 ? -17.828 16.984 4.875 1 91.25 95 PRO A CA 1
ATOM 717 C C . PRO A 1 95 ? -16.859 16.047 4.148 1 91.25 95 PRO A C 1
ATOM 719 O O . PRO A 1 95 ? -17.281 15.008 3.633 1 91.25 95 PRO A O 1
ATOM 722 N N . TRP A 1 96 ? -15.57 16.484 4.055 1 91.62 96 TRP A N 1
ATOM 723 C CA . TRP A 1 96 ? -14.609 15.641 3.369 1 91.62 96 TRP A CA 1
ATOM 724 C C . TRP A 1 96 ? -14.555 14.258 4.008 1 91.62 96 TRP A C 1
ATOM 726 O O . TRP A 1 96 ? -14.359 13.25 3.318 1 91.62 96 TRP A O 1
ATOM 736 N N . LEU A 1 97 ? -14.641 14.164 5.32 1 93 97 LEU A N 1
ATOM 737 C CA . LEU A 1 97 ? -14.586 12.891 6.023 1 93 97 LEU A CA 1
ATOM 738 C C . LEU A 1 97 ? -15.828 12.055 5.723 1 93 97 LEU A C 1
ATOM 740 O O . LEU A 1 97 ? -15.734 10.836 5.578 1 93 97 LEU A O 1
ATOM 744 N N . MET A 1 98 ? -17 12.688 5.621 1 91.62 98 MET A N 1
ATOM 745 C CA . MET A 1 98 ? -18.234 11.992 5.289 1 91.62 98 MET A CA 1
ATOM 746 C C . MET A 1 98 ? -18.156 11.375 3.895 1 91.62 98 MET A C 1
ATOM 748 O O . MET A 1 98 ? -18.609 10.25 3.682 1 91.62 98 MET A O 1
ATOM 752 N N . VAL A 1 99 ? -17.625 12.102 3.008 1 94.5 99 VAL A N 1
ATOM 753 C CA . VAL A 1 99 ? -17.469 11.602 1.645 1 94.5 99 VAL A CA 1
ATOM 754 C C . VAL A 1 99 ? -16.453 10.453 1.625 1 94.5 99 VAL A C 1
ATOM 756 O O . VAL A 1 99 ? -16.641 9.469 0.903 1 94.5 99 VAL A O 1
ATOM 759 N N . LYS A 1 100 ? -15.438 10.523 2.443 1 96.25 100 LYS A N 1
ATOM 760 C CA . LYS A 1 100 ? -14.375 9.531 2.484 1 96.25 100 LYS A CA 1
ATOM 761 C C . LYS A 1 100 ? -14.891 8.195 3.01 1 96.25 100 LYS A C 1
ATOM 763 O O . LYS A 1 100 ? -14.398 7.133 2.623 1 96.25 100 LYS A O 1
ATOM 768 N N . ILE A 1 101 ? -15.898 8.211 3.748 1 95.31 101 ILE A N 1
ATOM 769 C CA . ILE A 1 101 ? -16.391 7.004 4.406 1 95.31 101 ILE A CA 1
ATOM 770 C C . ILE A 1 101 ? -16.938 6.035 3.357 1 95.31 101 ILE A C 1
ATOM 772 O O . ILE A 1 101 ? -16.797 4.816 3.496 1 95.31 101 ILE A O 1
ATOM 776 N N . LEU A 1 102 ? -17.453 6.496 2.324 1 96.69 102 LEU A N 1
ATOM 777 C CA . LEU A 1 102 ? -18.047 5.652 1.294 1 96.69 102 LEU A CA 1
ATOM 778 C C . LEU A 1 102 ? -17 4.75 0.656 1 96.69 102 LEU A C 1
ATOM 780 O O . LEU A 1 102 ? -17.141 3.523 0.653 1 96.69 102 LEU A O 1
ATOM 784 N N . PRO A 1 103 ? -15.953 5.328 0.13 1 98.25 103 PRO A N 1
ATOM 785 C CA . PRO A 1 103 ? -14.938 4.441 -0.452 1 98.25 103 PRO A CA 1
ATOM 786 C C . PRO A 1 103 ? -14.258 3.559 0.59 1 98.25 103 PRO A C 1
ATOM 788 O O . PRO A 1 103 ? -13.82 2.447 0.276 1 98.25 103 PRO A O 1
ATOM 791 N N . VAL A 1 104 ? -14.125 4.012 1.854 1 98.38 104 VAL A N 1
ATOM 792 C CA . VAL A 1 104 ? -13.547 3.186 2.908 1 98.38 104 VAL A CA 1
ATOM 793 C C . VAL A 1 104 ? -14.438 1.978 3.172 1 98.38 104 VAL A C 1
ATOM 795 O O . VAL A 1 104 ? -13.945 0.859 3.344 1 98.38 104 VAL A O 1
ATOM 798 N N . LEU A 1 105 ? -15.766 2.131 3.154 1 98.44 105 LEU A N 1
ATOM 799 C CA . LEU A 1 105 ? -16.703 1.026 3.318 1 98.44 105 LEU A CA 1
ATOM 800 C C . LEU A 1 105 ? -16.641 0.071 2.133 1 98.44 105 LEU A C 1
ATOM 802 O O . LEU A 1 105 ? -16.719 -1.147 2.305 1 98.44 105 LEU A O 1
ATOM 806 N N . LEU A 1 106 ? -16.516 0.65 1.012 1 98.31 106 LEU A N 1
ATOM 807 C CA . LEU A 1 106 ? -16.391 -0.167 -0.19 1 98.31 106 LEU A CA 1
ATOM 808 C C . LEU A 1 106 ? -15.148 -1.048 -0.123 1 98.31 106 LEU A C 1
ATOM 810 O O . LEU A 1 106 ? -15.219 -2.244 -0.415 1 98.31 106 LEU A O 1
ATOM 814 N N . LEU A 1 107 ? -14.062 -0.475 0.289 1 98.62 107 LEU A N 1
ATOM 815 C CA . LEU A 1 107 ? -12.836 -1.248 0.427 1 98.62 107 LEU A CA 1
ATOM 816 C C . LEU A 1 107 ? -12.992 -2.326 1.494 1 98.62 107 LEU A C 1
ATOM 818 O O . LEU A 1 107 ? -12.477 -3.438 1.339 1 98.62 107 LEU A O 1
ATOM 822 N N . SER A 1 108 ? -13.641 -1.982 2.564 1 98.69 108 SER A N 1
ATOM 823 C CA . SER A 1 108 ? -13.875 -2.945 3.639 1 98.69 108 SER A CA 1
ATOM 824 C C . SER A 1 108 ? -14.664 -4.148 3.141 1 98.69 108 SER A C 1
ATOM 826 O O . SER A 1 108 ? -14.289 -5.293 3.393 1 98.69 108 SER A O 1
ATOM 828 N N . ALA A 1 109 ? -15.711 -3.918 2.418 1 98.44 109 ALA A N 1
ATOM 829 C CA . ALA A 1 109 ? -16.531 -4.984 1.854 1 98.44 109 ALA A CA 1
ATOM 830 C C . ALA A 1 109 ? -15.75 -5.797 0.826 1 98.44 109 ALA A C 1
ATOM 832 O O . ALA A 1 109 ? -15.836 -7.027 0.803 1 98.44 109 ALA A O 1
ATOM 833 N N . LEU A 1 110 ? -15.062 -5.094 0.022 1 98.38 110 LEU A N 1
ATOM 834 C CA . LEU A 1 110 ? -14.273 -5.762 -1.005 1 98.38 110 LEU A CA 1
ATOM 835 C C . LEU A 1 110 ? -13.234 -6.684 -0.375 1 98.38 110 LEU A C 1
ATOM 837 O O . LEU A 1 110 ? -13.016 -7.801 -0.851 1 98.38 110 LEU A O 1
ATOM 841 N N . HIS A 1 111 ? -12.523 -6.172 0.656 1 98.62 111 HIS A N 1
ATOM 842 C CA . HIS A 1 111 ? -11.57 -7.023 1.354 1 98.62 111 HIS A CA 1
ATOM 843 C C . HIS A 1 111 ? -12.234 -8.297 1.856 1 98.62 111 HIS A C 1
ATOM 845 O O . HIS A 1 111 ? -11.688 -9.391 1.701 1 98.62 111 HIS A O 1
ATOM 851 N N . GLY A 1 112 ? -13.398 -8.133 2.471 1 98.06 112 GLY A N 1
ATOM 852 C CA . GLY A 1 112 ? -14.133 -9.305 2.922 1 98.06 112 GLY A CA 1
ATOM 853 C C . GLY A 1 112 ? -14.438 -10.289 1.806 1 98.06 112 GLY A C 1
ATOM 854 O O . GLY A 1 112 ? -14.297 -11.5 1.98 1 98.06 112 GLY A O 1
ATOM 855 N N . MET A 1 113 ? -14.859 -9.805 0.71 1 96.81 113 MET A N 1
ATOM 856 C CA . MET A 1 113 ? -15.164 -10.641 -0.444 1 96.81 113 MET A CA 1
ATOM 857 C C . MET A 1 113 ? -13.914 -11.352 -0.946 1 96.81 113 MET A C 1
ATOM 859 O O . MET A 1 113 ? -13.961 -12.531 -1.296 1 96.81 113 MET A O 1
ATOM 863 N N . GLU A 1 114 ? -12.828 -10.602 -1.038 1 96.88 114 GLU A N 1
ATOM 864 C CA . GLU A 1 114 ? -11.57 -11.195 -1.479 1 96.88 114 GLU A CA 1
ATOM 865 C C . GLU A 1 114 ? -11.133 -12.328 -0.552 1 96.88 114 GLU A C 1
ATOM 867 O O . GLU A 1 114 ? -10.766 -13.406 -1.014 1 96.88 114 GLU A O 1
ATOM 872 N N . SER A 1 115 ? -11.133 -11.992 0.736 1 96.31 115 SER A N 1
ATOM 873 C CA . SER A 1 115 ? -10.711 -12.969 1.742 1 96.31 115 SER A CA 1
ATOM 874 C C . SER A 1 115 ? -11.586 -14.219 1.698 1 96.31 115 SER A C 1
ATOM 876 O O . SER A 1 115 ? -11.07 -15.336 1.738 1 96.31 115 SER A O 1
ATOM 878 N N . ALA A 1 116 ? -12.859 -14.047 1.549 1 94.12 116 ALA A N 1
ATOM 879 C CA . ALA A 1 116 ? -13.781 -15.18 1.473 1 94.12 116 ALA A CA 1
ATOM 880 C C . ALA A 1 116 ? -13.547 -16 0.206 1 94.12 116 ALA A C 1
ATOM 882 O O . ALA A 1 11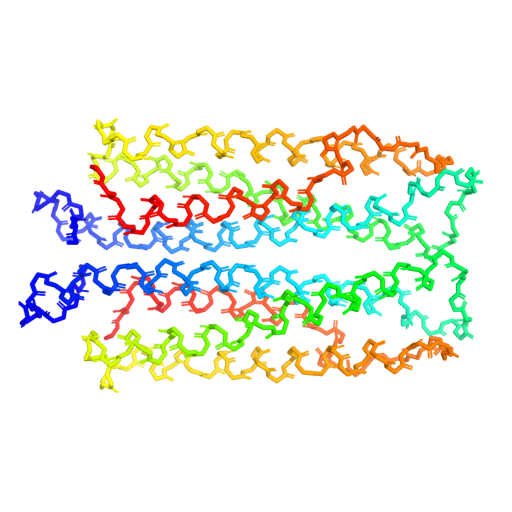6 ? -13.562 -17.234 0.243 1 94.12 116 ALA A O 1
ATOM 883 N N . ALA A 1 117 ? -13.367 -15.336 -0.888 1 92.62 117 ALA A N 1
ATOM 884 C CA . ALA A 1 117 ? -13.141 -16.016 -2.16 1 92.62 117 ALA A CA 1
ATOM 885 C C . ALA A 1 117 ? -11.867 -16.859 -2.115 1 92.62 117 ALA A C 1
ATOM 887 O O . ALA A 1 117 ? -11.844 -17.984 -2.611 1 92.62 117 ALA A O 1
ATOM 888 N N . LEU A 1 118 ? -10.844 -16.297 -1.515 1 92.06 118 LEU A N 1
ATOM 889 C CA . LEU A 1 118 ? -9.578 -17.016 -1.437 1 92.06 118 LEU A CA 1
ATOM 890 C C . LEU A 1 118 ? -9.711 -18.234 -0.536 1 92.06 118 LEU A C 1
ATOM 892 O O . LEU A 1 118 ? -9.156 -19.297 -0.835 1 92.06 118 LEU A O 1
ATOM 896 N N . ARG A 1 119 ? -10.438 -18.094 0.514 1 89 119 ARG A N 1
ATOM 897 C CA . ARG A 1 119 ? -10.648 -19.203 1.434 1 89 119 ARG A CA 1
ATOM 898 C C . ARG A 1 119 ? -11.414 -20.328 0.759 1 89 119 ARG A C 1
ATOM 900 O O . ARG A 1 119 ? -11.164 -21.516 1.029 1 89 119 ARG A O 1
ATOM 907 N N . ARG A 1 120 ? -12.273 -20.031 -0.145 1 84.56 120 ARG A N 1
ATOM 908 C CA . ARG A 1 120 ? -13.102 -21.031 -0.822 1 84.56 120 ARG A CA 1
ATOM 909 C C . ARG A 1 120 ? -12.305 -21.766 -1.896 1 84.56 120 ARG A C 1
ATOM 911 O O . ARG A 1 120 ? -12.656 -22.875 -2.275 1 84.56 120 ARG A O 1
ATOM 918 N N . ARG A 1 121 ? -11.289 -21.156 -2.402 1 77.94 121 ARG A N 1
ATOM 919 C CA . ARG A 1 121 ? -10.555 -21.734 -3.525 1 77.94 121 ARG A CA 1
ATOM 920 C C . ARG A 1 121 ? -9.578 -22.812 -3.045 1 77.94 121 ARG A C 1
ATOM 922 O O . ARG A 1 121 ? -8.984 -23.516 -3.857 1 77.94 121 ARG A O 1
ATOM 929 N N . VAL A 1 122 ? -9.555 -22.938 -1.852 1 69.75 122 VAL A N 1
ATOM 930 C CA . VAL A 1 122 ? -8.68 -24 -1.362 1 69.75 122 VAL A CA 1
ATOM 931 C C . VAL A 1 122 ? -9.273 -25.359 -1.698 1 69.75 122 VAL A C 1
ATOM 933 O O . VAL A 1 122 ? -10.367 -25.703 -1.249 1 69.75 122 VAL A O 1
ATOM 936 N N . GLY A 1 123 ? -8.594 -26.047 -2.662 1 70.69 123 GLY A N 1
ATOM 937 C CA . GLY A 1 123 ? -8.961 -27.406 -2.998 1 70.69 123 GLY A CA 1
ATOM 938 C C . GLY A 1 123 ? -10.062 -27.5 -4.035 1 70.69 123 GLY A C 1
ATOM 939 O O . GLY A 1 123 ? -10.625 -28.578 -4.266 1 70.69 123 GLY A O 1
ATOM 940 N N . LEU A 1 124 ? -10.562 -26.406 -4.473 1 71.31 124 LEU A N 1
ATOM 941 C CA . LEU A 1 124 ? -11.617 -26.422 -5.477 1 71.31 124 LEU A CA 1
ATOM 942 C C . LEU A 1 124 ? -11.094 -25.969 -6.832 1 71.31 124 LEU A C 1
ATOM 944 O O . LEU A 1 124 ? -10.117 -25.219 -6.906 1 71.31 124 LEU A O 1
ATOM 948 N N . PRO A 1 125 ? -11.75 -26.578 -7.832 1 73.75 125 PRO A N 1
ATOM 949 C CA . PRO A 1 125 ? -11.352 -26.141 -9.172 1 73.75 125 PRO A CA 1
ATOM 950 C C . PRO A 1 125 ? -11.547 -24.641 -9.391 1 73.75 125 PRO A C 1
ATOM 952 O O . PRO A 1 125 ? -12.391 -24.016 -8.734 1 73.75 125 PRO A O 1
ATOM 955 N N . ALA A 1 126 ? -10.695 -24.172 -10.258 1 72.62 126 ALA A N 1
ATOM 956 C CA . ALA A 1 126 ? -10.781 -22.75 -10.602 1 72.62 126 ALA A CA 1
ATOM 957 C C . ALA A 1 126 ? -12.172 -22.406 -11.133 1 72.62 126 ALA A C 1
ATOM 959 O O . ALA A 1 126 ? -12.766 -23.172 -11.891 1 72.62 126 ALA A O 1
ATOM 960 N N . SER A 1 127 ? -12.844 -21.344 -10.531 1 74.88 127 SER A N 1
ATOM 961 C CA . SER A 1 127 ? -14.148 -20.875 -10.969 1 74.88 127 SER A CA 1
ATOM 962 C C . SER A 1 127 ? -14.125 -19.391 -11.297 1 74.88 127 SER A C 1
ATOM 964 O O . SER A 1 127 ? -13.211 -18.672 -10.883 1 74.88 127 SER A O 1
ATOM 966 N N . ALA A 1 128 ? -15.148 -18.953 -11.984 1 78.69 128 ALA A N 1
ATOM 967 C CA . ALA A 1 128 ? -15.227 -17.562 -12.398 1 78.69 128 ALA A CA 1
ATOM 968 C C . ALA A 1 128 ? -15.406 -16.641 -11.195 1 78.69 128 ALA A C 1
ATOM 970 O O . ALA A 1 128 ? -16.078 -16.984 -10.234 1 78.69 128 ALA A O 1
ATOM 971 N N . LEU A 1 129 ? -14.75 -15.531 -11.359 1 82.5 129 LEU A N 1
ATOM 972 C CA . LEU A 1 129 ? -14.852 -14.523 -10.305 1 82.5 129 LEU A CA 1
ATOM 973 C C . LEU A 1 129 ? -16.078 -13.656 -10.508 1 82.5 129 LEU A C 1
ATOM 975 O O . LEU A 1 129 ? -16.469 -13.367 -11.641 1 82.5 129 LEU A O 1
ATOM 979 N N . SER A 1 130 ? -16.797 -13.281 -9.422 1 85.06 130 SER A N 1
ATOM 980 C CA . SER A 1 130 ? -17.812 -12.242 -9.5 1 85.06 130 SER A CA 1
ATOM 981 C C . SER A 1 130 ? -17.25 -10.953 -10.086 1 85.06 130 SER A C 1
ATOM 983 O O . SER A 1 130 ? -16.047 -10.734 -10.07 1 85.06 130 SER A O 1
ATOM 985 N N . PRO A 1 131 ? -18.109 -10.148 -10.633 1 86.94 131 PRO A N 1
ATOM 986 C CA . PRO A 1 131 ? -17.625 -8.906 -11.227 1 86.94 131 PRO A CA 1
ATOM 987 C C . PRO A 1 131 ? -16.844 -8.039 -10.242 1 86.94 131 PRO A C 1
ATOM 989 O O . PRO A 1 131 ? -15.828 -7.445 -10.609 1 86.94 131 PRO A O 1
ATOM 992 N N . MET A 1 132 ? -17.25 -8.008 -9.039 1 87.94 132 MET A N 1
ATOM 993 C CA . MET A 1 132 ? -16.594 -7.203 -8.016 1 87.94 132 MET A CA 1
ATOM 994 C C . MET A 1 132 ? -15.156 -7.68 -7.797 1 87.94 132 MET A C 1
ATOM 996 O O . MET A 1 132 ? -14.25 -6.867 -7.613 1 87.94 132 MET A O 1
ATOM 1000 N N . LEU A 1 133 ? -15 -8.891 -7.848 1 92.44 133 LEU A N 1
ATOM 1001 C CA . LEU A 1 133 ? -13.68 -9.469 -7.641 1 92.44 133 LEU A CA 1
ATOM 1002 C C . LEU A 1 133 ? -12.836 -9.359 -8.906 1 92.44 133 LEU A C 1
ATOM 1004 O O . LEU A 1 133 ? -11.617 -9.164 -8.836 1 92.44 133 LEU A O 1
ATOM 1008 N N . ARG A 1 134 ? -13.5 -9.453 -10.07 1 91.44 134 ARG A N 1
ATOM 1009 C CA . ARG A 1 134 ? -12.797 -9.344 -11.344 1 91.44 134 ARG A CA 1
ATOM 1010 C C . ARG A 1 134 ? -12.203 -7.953 -11.523 1 91.44 134 ARG A C 1
ATOM 1012 O O . ARG A 1 134 ? -11.125 -7.805 -12.102 1 91.44 134 ARG A O 1
ATOM 1019 N N . TYR A 1 135 ? -12.891 -6.953 -10.969 1 95.62 135 TYR A N 1
ATOM 1020 C CA . TYR A 1 135 ? -12.438 -5.578 -11.125 1 95.62 135 TYR A CA 1
ATOM 1021 C C . TYR A 1 135 ? -11.891 -5.035 -9.805 1 95.62 135 TYR A C 1
ATOM 1023 O O . TYR A 1 135 ? -11.93 -3.828 -9.562 1 95.62 135 TYR A O 1
ATOM 1031 N N . ALA A 1 136 ? -11.43 -5.93 -8.984 1 97.19 136 ALA A N 1
ATOM 1032 C CA . ALA A 1 136 ? -10.945 -5.551 -7.664 1 97.19 136 ALA A CA 1
ATOM 1033 C C . ALA A 1 136 ? -9.773 -4.578 -7.773 1 97.19 136 ALA A C 1
ATOM 1035 O O . ALA A 1 136 ? -9.711 -3.58 -7.051 1 97.19 136 ALA A O 1
ATOM 1036 N N . VAL A 1 137 ? -8.852 -4.758 -8.711 1 97.38 137 VAL A N 1
ATOM 1037 C CA . VAL A 1 137 ? -7.625 -3.969 -8.812 1 97.38 137 VAL A CA 1
ATOM 1038 C C . VAL A 1 137 ? -7.969 -2.523 -9.172 1 97.38 137 VAL A C 1
ATOM 1040 O O . VAL A 1 137 ? -7.578 -1.594 -8.461 1 97.38 137 VAL A O 1
ATOM 1043 N N . PRO A 1 138 ? -8.781 -2.266 -10.227 1 96.94 138 PRO A N 1
ATOM 1044 C CA . PRO A 1 138 ? -9.125 -0.873 -10.523 1 96.94 138 PRO A CA 1
ATOM 1045 C C . PRO A 1 138 ? -10 -0.239 -9.438 1 96.94 138 PRO A C 1
ATOM 1047 O O . PRO A 1 138 ? -9.914 0.969 -9.203 1 96.94 138 PRO A O 1
ATOM 1050 N N . ILE A 1 139 ? -10.82 -1.015 -8.766 1 97.88 139 ILE A N 1
ATOM 1051 C CA . ILE A 1 139 ? -11.633 -0.488 -7.676 1 97.88 139 ILE A CA 1
ATOM 1052 C C . ILE A 1 139 ? -10.734 -0.024 -6.535 1 97.88 139 ILE A C 1
ATOM 1054 O O . ILE A 1 139 ? -10.898 1.081 -6.016 1 97.88 139 ILE A O 1
ATOM 1058 N N . ILE A 1 140 ? -9.766 -0.831 -6.168 1 98.56 140 ILE A N 1
ATOM 1059 C CA . ILE A 1 140 ? -8.828 -0.497 -5.105 1 98.56 140 ILE A CA 1
ATOM 1060 C C . ILE A 1 140 ? -8.047 0.759 -5.484 1 98.56 140 ILE A C 1
ATOM 1062 O O . ILE A 1 140 ? -7.941 1.694 -4.688 1 98.56 140 ILE A O 1
ATOM 1066 N N . ALA A 1 141 ? -7.578 0.828 -6.738 1 97.88 141 ALA A N 1
ATOM 1067 C CA . ALA A 1 141 ? -6.793 1.967 -7.211 1 97.88 141 ALA A CA 1
ATOM 1068 C C . ALA A 1 141 ? -7.613 3.252 -7.164 1 97.88 141 ALA A C 1
ATOM 1070 O O . ALA A 1 141 ? -7.129 4.289 -6.699 1 97.88 141 ALA A O 1
ATOM 1071 N N . ALA A 1 142 ? -8.828 3.17 -7.598 1 98.19 142 ALA A N 1
ATOM 1072 C CA . ALA A 1 142 ? -9.703 4.34 -7.613 1 98.19 142 ALA A CA 1
ATOM 1073 C C . ALA A 1 142 ? -9.984 4.836 -6.199 1 98.19 142 ALA A C 1
ATOM 1075 O O . ALA A 1 142 ? -10 6.043 -5.949 1 98.19 142 ALA A O 1
ATOM 1076 N N . CYS A 1 143 ? -10.219 3.934 -5.336 1 98.5 143 CYS A N 1
ATOM 1077 C CA . CYS A 1 143 ? -10.5 4.289 -3.947 1 98.5 143 CYS A CA 1
ATOM 1078 C C . CYS A 1 143 ? -9.281 4.941 -3.297 1 98.5 143 CYS A C 1
ATOM 1080 O O . CYS A 1 143 ? -9.422 5.926 -2.564 1 98.5 143 CYS A O 1
ATOM 1082 N N . VAL A 1 144 ? -8.086 4.422 -3.568 1 97.94 144 VAL A N 1
ATOM 1083 C CA . VAL A 1 144 ? -6.859 4.984 -3.012 1 97.94 144 VAL A CA 1
ATOM 1084 C C . VAL A 1 144 ? -6.707 6.434 -3.463 1 97.94 144 VAL A C 1
ATOM 1086 O O . VAL A 1 144 ? -6.398 7.312 -2.652 1 97.94 144 VAL A O 1
ATOM 1089 N N . VAL A 1 145 ? -6.953 6.664 -4.719 1 97.69 145 VAL A N 1
ATOM 1090 C CA . VAL A 1 145 ? -6.832 8.008 -5.277 1 97.69 145 VAL A CA 1
ATOM 1091 C C . VAL A 1 145 ? -7.816 8.945 -4.582 1 97.69 145 VAL A C 1
ATOM 1093 O O . VAL A 1 145 ? -7.43 10.016 -4.102 1 97.69 145 VAL A O 1
ATOM 1096 N N . LEU A 1 146 ? -9.031 8.531 -4.484 1 97.81 146 LEU A N 1
ATOM 1097 C CA . LEU A 1 146 ? -10.078 9.359 -3.91 1 97.81 146 LEU A CA 1
ATOM 1098 C C . LEU A 1 146 ? -9.82 9.617 -2.43 1 97.81 146 LEU A C 1
ATOM 1100 O O . LEU A 1 146 ? -9.906 10.758 -1.972 1 97.81 146 LEU A O 1
ATOM 1104 N N . ILE A 1 147 ? -9.469 8.633 -1.735 1 98.38 147 ILE A N 1
ATOM 1105 C CA . ILE A 1 147 ? -9.281 8.734 -0.292 1 98.38 147 ILE A CA 1
ATOM 1106 C C . ILE A 1 147 ? -8.07 9.617 0.016 1 98.38 147 ILE A C 1
ATOM 1108 O O . ILE A 1 147 ? -8.133 10.484 0.89 1 98.38 147 ILE A O 1
ATOM 1112 N N . ALA A 1 148 ? -6.969 9.391 -0.71 1 97.81 148 ALA A N 1
ATOM 1113 C CA . ALA A 1 148 ? -5.766 10.195 -0.477 1 97.81 148 ALA A CA 1
ATOM 1114 C C . ALA A 1 148 ? -6.027 11.672 -0.771 1 97.81 148 ALA A C 1
ATOM 1116 O O . ALA A 1 148 ? -5.574 12.547 -0.029 1 97.81 148 ALA A O 1
ATOM 1117 N N . LEU A 1 149 ? -6.754 11.906 -1.826 1 97.38 149 LEU A N 1
ATOM 1118 C CA . LEU A 1 149 ? -7.086 13.289 -2.168 1 97.38 149 LEU A CA 1
ATOM 1119 C C . LEU A 1 149 ? -7.914 13.938 -1.064 1 97.38 149 LEU A C 1
ATOM 1121 O O . LEU A 1 149 ? -7.605 15.047 -0.623 1 97.38 149 LEU A O 1
ATOM 1125 N N . LEU A 1 150 ? -8.93 13.312 -0.582 1 96.88 150 LEU A N 1
ATOM 1126 C CA . LEU A 1 150 ? -9.82 13.844 0.446 1 96.88 150 LEU A CA 1
ATOM 1127 C C . LEU A 1 150 ? -9.078 14.016 1.768 1 96.88 150 LEU A C 1
ATOM 1129 O O . LEU A 1 150 ? -9.211 15.055 2.428 1 96.88 150 LEU A O 1
ATOM 1133 N N . ALA A 1 151 ? -8.273 13.016 2.145 1 96.44 151 ALA A N 1
ATOM 1134 C CA . ALA A 1 151 ? -7.648 12.992 3.465 1 96.44 151 ALA A CA 1
ATOM 1135 C C . ALA A 1 151 ? -6.508 14.008 3.549 1 96.44 151 ALA A C 1
ATOM 1137 O O . ALA A 1 151 ? -6.238 14.555 4.617 1 96.44 151 ALA A O 1
ATOM 1138 N N . VAL A 1 152 ? -5.848 14.312 2.41 1 96.44 152 VAL A N 1
ATOM 1139 C CA . VAL A 1 152 ? -4.676 15.18 2.434 1 96.44 152 VAL A CA 1
ATOM 1140 C C . VAL A 1 152 ? -5.098 16.625 2.152 1 96.44 152 VAL A C 1
ATOM 1142 O O . VAL A 1 152 ? -4.715 17.547 2.883 1 96.44 152 VAL A O 1
ATOM 1145 N N . VAL A 1 153 ? -5.93 16.844 1.162 1 93.56 153 VAL A N 1
ATOM 1146 C CA . VAL A 1 153 ? -6.281 18.203 0.736 1 93.56 153 VAL A CA 1
ATOM 1147 C C . VAL A 1 153 ? -7.402 18.75 1.615 1 93.56 153 VAL A C 1
ATOM 1149 O O . VAL A 1 153 ? -7.457 19.938 1.892 1 93.56 153 VAL A O 1
ATOM 1152 N N . LYS A 1 154 ? -8.312 17.844 2.084 1 92.38 154 LYS A N 1
ATOM 1153 C CA . LYS A 1 154 ? -9.477 18.234 2.879 1 92.38 154 LYS A CA 1
ATOM 1154 C C . LYS A 1 154 ? -10.195 19.422 2.256 1 92.38 154 LYS A C 1
ATOM 1156 O O . LYS A 1 154 ? -10.336 20.469 2.891 1 92.38 154 LYS A O 1
ATOM 1161 N N . PRO A 1 155 ? -10.711 19.266 1.018 1 88.06 155 PRO A N 1
ATOM 1162 C CA . PRO A 1 155 ? -11.18 20.391 0.207 1 88.06 155 PRO A CA 1
ATOM 1163 C C . PRO A 1 155 ? -12.43 21.062 0.787 1 88.06 155 PRO A C 1
ATOM 1165 O O . PRO A 1 155 ? -12.836 22.125 0.316 1 88.06 155 PRO A O 1
ATOM 1168 N N . PHE A 1 156 ? -13.078 20.469 1.743 1 77.31 156 PHE A N 1
ATOM 1169 C CA . PHE A 1 156 ? -14.273 21.078 2.318 1 77.31 156 PHE A CA 1
ATOM 1170 C C . PHE A 1 156 ? -14.172 21.141 3.838 1 77.31 156 PHE A C 1
ATOM 1172 O O . PHE A 1 156 ? -13.43 20.359 4.445 1 77.31 156 PHE A O 1
ATOM 1179 N N . MET B 1 1 ? 2.57 20.281 15.148 1 29.66 1 MET B N 1
ATOM 1180 C CA . MET B 1 1 ? 2.307 19.938 13.75 1 29.66 1 MET B CA 1
ATOM 1181 C C . MET B 1 1 ? 3.062 20.875 12.812 1 29.66 1 MET B C 1
ATOM 1183 O O . MET B 1 1 ? 2.756 22.062 12.734 1 29.66 1 MET B O 1
ATOM 1187 N N . VAL B 1 2 ? 4.289 20.656 12.703 1 37.28 2 VAL B N 1
ATOM 1188 C CA . VAL B 1 2 ? 5.094 21.672 12.047 1 37.28 2 VAL B CA 1
ATOM 1189 C C . VAL B 1 2 ? 4.559 21.922 10.633 1 37.28 2 VAL B C 1
ATOM 1191 O O . VAL B 1 2 ? 4.559 21.016 9.797 1 37.28 2 VAL B O 1
ATOM 1194 N N . ALA B 1 3 ? 3.471 22.75 10.531 1 46.19 3 ALA B N 1
ATOM 1195 C CA . ALA B 1 3 ? 3.057 23.328 9.25 1 46.19 3 ALA B CA 1
ATOM 1196 C C . ALA B 1 3 ? 4.266 23.656 8.383 1 46.19 3 ALA B C 1
ATOM 1198 O O . ALA B 1 3 ? 5.363 23.891 8.898 1 46.19 3 ALA B O 1
ATOM 1199 N N . PRO B 1 4 ? 4.137 23.281 7.027 1 45.38 4 PRO B N 1
ATOM 1200 C CA . PRO B 1 4 ? 5.262 23.906 6.332 1 45.38 4 PRO B CA 1
ATOM 1201 C C . PRO B 1 4 ? 5.652 25.25 6.941 1 45.38 4 PRO B C 1
ATOM 1203 O O . PRO B 1 4 ? 4.848 25.875 7.648 1 45.38 4 PRO B O 1
ATOM 1206 N N . ASN B 1 5 ? 6.828 25.547 6.879 1 44.69 5 ASN B N 1
ATOM 1207 C CA . ASN B 1 5 ? 7.246 26.844 7.383 1 44.69 5 ASN B CA 1
ATOM 1208 C C . ASN B 1 5 ? 6.156 27.891 7.184 1 44.69 5 ASN B C 1
ATOM 1210 O O . ASN B 1 5 ? 5.449 27.875 6.176 1 44.69 5 ASN B O 1
ATOM 1214 N N . ASP B 1 6 ? 5.477 28.516 8.344 1 48.88 6 ASP B N 1
ATOM 1215 C CA . ASP B 1 6 ? 4.602 29.672 8.5 1 48.88 6 ASP B CA 1
ATOM 1216 C C . ASP B 1 6 ? 4.66 30.562 7.27 1 48.88 6 ASP B C 1
ATOM 1218 O O . ASP B 1 6 ? 3.738 31.344 7.02 1 48.88 6 ASP B O 1
ATOM 1222 N N . ALA B 1 7 ? 5.812 30.609 6.496 1 55 7 ALA B N 1
ATOM 1223 C CA . ALA B 1 7 ? 6.094 31.75 5.625 1 55 7 ALA B CA 1
ATOM 1224 C C . ALA B 1 7 ? 5.566 31.5 4.215 1 55 7 ALA B C 1
ATOM 1226 O O . ALA B 1 7 ? 5.816 32.281 3.307 1 55 7 ALA B O 1
ATOM 1227 N N . ILE B 1 8 ? 4.875 30.078 4.07 1 60.84 8 ILE B N 1
ATOM 1228 C CA . ILE B 1 8 ? 4.648 30.062 2.629 1 60.84 8 ILE B CA 1
ATOM 1229 C C . ILE B 1 8 ? 3.271 30.641 2.316 1 60.84 8 ILE B C 1
ATOM 1231 O O . ILE B 1 8 ? 2.361 30.578 3.146 1 60.84 8 ILE B O 1
ATOM 1235 N N . GLY B 1 9 ? 3.129 31.375 1.252 1 70.31 9 GLY B N 1
ATOM 1236 C CA . GLY B 1 9 ? 1.896 32 0.792 1 70.31 9 GLY B CA 1
ATOM 1237 C C . GLY B 1 9 ? 0.791 31 0.518 1 70.31 9 GLY B C 1
ATOM 1238 O O . GLY B 1 9 ? 1.05 29.797 0.406 1 70.31 9 GLY B O 1
ATOM 1239 N N . ARG B 1 10 ? -0.4 31.281 0.614 1 76.81 10 ARG B N 1
ATOM 1240 C CA . ARG B 1 10 ? -1.597 30.469 0.447 1 76.81 10 ARG B CA 1
ATOM 1241 C C . ARG B 1 10 ? -1.499 29.609 -0.807 1 76.81 10 ARG B C 1
ATOM 1243 O O . ARG B 1 10 ? -1.842 28.422 -0.78 1 76.81 10 ARG B O 1
ATOM 1250 N N . LYS B 1 11 ? -1.044 30.109 -1.918 1 82.19 11 LYS B N 1
ATOM 1251 C CA . LYS B 1 11 ? -0.903 29.359 -3.162 1 82.19 11 LYS B CA 1
ATOM 1252 C C . LYS B 1 11 ? 0.114 28.234 -3.014 1 82.19 11 LYS B C 1
ATOM 1254 O O . LYS B 1 11 ? -0.096 27.125 -3.521 1 82.19 11 LYS B O 1
ATOM 1259 N N . SER B 1 12 ? 1.041 28.438 -2.35 1 87.94 12 SER B N 1
ATOM 1260 C CA . SER B 1 12 ? 2.08 27.438 -2.119 1 87.94 12 SER B CA 1
ATOM 1261 C C . SER B 1 12 ? 1.584 26.328 -1.208 1 87.94 12 SER B C 1
ATOM 1263 O O . SER B 1 12 ? 1.96 25.172 -1.378 1 87.94 12 SER B O 1
ATOM 1265 N N . LEU B 1 13 ? 0.693 26.719 -0.32 1 90.38 13 LEU B N 1
ATOM 1266 C CA . LEU B 1 13 ? 0.157 25.719 0.593 1 90.38 13 LEU B CA 1
ATOM 1267 C C . LEU B 1 13 ? -0.771 24.75 -0.141 1 90.38 13 LEU B C 1
ATOM 1269 O O . LEU B 1 13 ? -0.738 23.547 0.103 1 90.38 13 LEU B O 1
ATOM 1273 N N . VAL B 1 14 ? -1.604 25.312 -0.971 1 91.75 14 VAL B N 1
ATOM 1274 C CA . VAL B 1 14 ? -2.52 24.484 -1.749 1 91.75 14 VAL B CA 1
ATOM 1275 C C . VAL B 1 14 ? -1.726 23.531 -2.645 1 91.75 14 VAL B C 1
ATOM 1277 O O . VAL B 1 14 ? -2.035 22.344 -2.727 1 91.75 14 VAL B O 1
ATOM 1280 N N . LEU B 1 15 ? -0.738 24.031 -3.268 1 94.12 15 LEU B N 1
ATOM 1281 C CA . LEU B 1 15 ? 0.136 23.203 -4.094 1 94.12 15 LEU B CA 1
ATOM 1282 C C . LEU B 1 15 ? 0.808 22.125 -3.258 1 94.12 15 LEU B C 1
ATOM 1284 O O . LEU B 1 15 ? 0.896 20.969 -3.686 1 94.12 15 LEU B O 1
ATOM 1288 N N . TYR B 1 16 ? 1.261 22.516 -2.137 1 95.81 16 TYR B N 1
ATOM 1289 C CA . TYR B 1 16 ? 1.902 21.578 -1.225 1 95.81 16 TYR B CA 1
ATOM 1290 C C . TYR B 1 16 ? 0.97 20.406 -0.892 1 95.81 16 TYR B C 1
ATOM 1292 O O . TYR B 1 16 ? 1.38 19.25 -0.922 1 95.81 16 TYR B O 1
ATOM 1300 N N . LEU B 1 17 ? -0.249 20.719 -0.685 1 96.5 17 LEU B N 1
ATOM 1301 C CA . LEU B 1 17 ? -1.207 19.703 -0.27 1 96.5 17 LEU B CA 1
ATOM 1302 C C . LEU B 1 17 ? -1.525 18.75 -1.422 1 96.5 17 LEU B C 1
ATOM 1304 O O . LEU B 1 17 ? -1.655 17.547 -1.219 1 96.5 17 LEU B O 1
ATOM 1308 N N . TYR B 1 18 ? -1.642 19.297 -2.561 1 96.94 18 TYR B N 1
ATOM 1309 C CA . TYR B 1 18 ? -1.94 18.453 -3.711 1 96.94 18 TYR B CA 1
ATOM 1310 C C . TYR B 1 18 ? -0.745 17.578 -4.07 1 96.94 18 TYR B C 1
ATOM 1312 O O . TYR B 1 18 ? -0.909 16.406 -4.438 1 96.94 18 TYR B O 1
ATOM 1320 N N . VAL B 1 19 ? 0.451 18.094 -4.008 1 97.75 19 VAL B N 1
ATOM 1321 C CA . VAL B 1 19 ? 1.648 17.297 -4.25 1 97.75 19 VAL B CA 1
ATOM 1322 C C . VAL B 1 19 ? 1.766 16.203 -3.186 1 97.75 19 VAL B C 1
ATOM 1324 O O . VAL B 1 19 ? 2.143 15.078 -3.49 1 97.75 19 VAL B O 1
ATOM 1327 N N . LYS B 1 20 ? 1.445 16.547 -2.002 1 98.12 20 LYS B N 1
ATOM 1328 C CA . LYS B 1 20 ? 1.476 15.57 -0.92 1 98.12 20 LYS B CA 1
ATOM 1329 C C . LYS B 1 20 ? 0.479 14.438 -1.171 1 98.12 20 LYS B C 1
ATOM 1331 O O . LYS B 1 20 ? 0.781 13.273 -0.922 1 98.12 20 LYS B O 1
ATOM 1336 N N . ALA B 1 21 ? -0.66 14.836 -1.617 1 98.25 21 ALA B N 1
ATOM 1337 C CA . ALA B 1 21 ? -1.646 13.805 -1.945 1 98.25 21 ALA B CA 1
ATOM 1338 C C . ALA B 1 21 ? -1.12 12.867 -3.027 1 98.25 21 ALA B C 1
ATOM 1340 O O . ALA B 1 21 ? -1.262 11.648 -2.92 1 98.25 21 ALA B O 1
ATOM 1341 N N . ILE B 1 22 ? -0.563 13.414 -4.043 1 98.38 22 ILE B N 1
ATOM 1342 C CA . ILE B 1 22 ? 0.006 12.617 -5.125 1 98.38 22 ILE B CA 1
ATOM 1343 C C . ILE B 1 22 ? 1.111 11.719 -4.578 1 98.38 22 ILE B C 1
ATOM 1345 O O . ILE B 1 22 ? 1.192 10.539 -4.934 1 98.38 22 ILE B O 1
ATOM 1349 N N . HIS B 1 23 ? 1.979 12.297 -3.709 1 98.75 23 HIS B N 1
ATOM 1350 C CA . HIS B 1 23 ? 3.066 11.539 -3.1 1 98.75 23 HIS B CA 1
ATOM 1351 C C . HIS B 1 23 ? 2.533 10.352 -2.307 1 98.75 23 HIS B C 1
ATOM 1353 O O . HIS B 1 23 ? 3.023 9.234 -2.455 1 98.75 23 HIS B O 1
ATOM 1359 N N . VAL B 1 24 ? 1.54 10.516 -1.552 1 98.62 24 VAL B N 1
ATOM 1360 C CA . VAL B 1 24 ? 0.968 9.477 -0.706 1 98.62 24 VAL B CA 1
ATOM 1361 C C . VAL B 1 24 ? 0.354 8.383 -1.576 1 98.62 24 VAL B C 1
ATOM 1363 O O . VAL B 1 24 ? 0.552 7.191 -1.32 1 98.62 24 VAL B O 1
ATOM 1366 N N . MET B 1 25 ? -0.344 8.773 -2.596 1 98.44 25 MET B N 1
ATOM 1367 C CA . MET B 1 25 ? -0.902 7.809 -3.539 1 98.44 25 MET B CA 1
ATOM 1368 C C . MET B 1 25 ? 0.198 6.953 -4.16 1 98.44 25 MET B C 1
ATOM 1370 O O . MET B 1 25 ? 0.044 5.738 -4.297 1 98.44 25 MET B O 1
ATOM 1374 N N . ALA B 1 26 ? 1.195 7.676 -4.562 1 98.69 26 ALA B N 1
ATOM 1375 C CA . ALA B 1 26 ? 2.311 6.988 -5.203 1 98.69 26 ALA B CA 1
ATOM 1376 C C . ALA B 1 26 ? 2.975 6.004 -4.246 1 98.69 26 ALA B C 1
ATOM 1378 O O . ALA B 1 26 ? 3.35 4.898 -4.641 1 98.69 26 ALA B O 1
ATOM 1379 N N . VAL B 1 27 ? 3.127 6.395 -2.982 1 98.81 27 VAL B N 1
ATOM 1380 C CA . VAL B 1 27 ? 3.752 5.539 -1.98 1 98.81 27 VAL B CA 1
ATOM 1381 C C . VAL B 1 27 ? 2.896 4.293 -1.759 1 98.81 27 VAL B C 1
ATOM 1383 O O . VAL B 1 27 ? 3.414 3.174 -1.727 1 98.81 27 VAL B O 1
ATOM 1386 N N . ILE B 1 28 ? 1.621 4.422 -1.626 1 98.81 28 ILE B N 1
ATOM 1387 C CA . ILE B 1 28 ? 0.707 3.307 -1.402 1 98.81 28 ILE B CA 1
ATOM 1388 C C . ILE B 1 28 ? 0.783 2.332 -2.576 1 98.81 28 ILE B C 1
ATOM 1390 O O . ILE B 1 28 ? 0.867 1.118 -2.379 1 98.81 28 ILE B O 1
ATOM 1394 N N . THR B 1 29 ? 0.792 2.908 -3.73 1 98.56 29 THR B N 1
ATOM 1395 C CA . THR B 1 29 ? 0.849 2.102 -4.945 1 98.56 29 THR B CA 1
ATOM 1396 C C . THR B 1 29 ? 2.184 1.37 -5.047 1 98.56 29 THR B C 1
ATOM 1398 O O . THR B 1 29 ? 2.223 0.182 -5.375 1 98.56 29 THR B O 1
ATOM 1401 N N . LEU B 1 30 ? 3.26 2.07 -4.742 1 98.75 30 LEU B N 1
ATOM 1402 C CA . LEU B 1 30 ? 4.594 1.484 -4.801 1 98.75 30 LEU B CA 1
ATOM 1403 C C . LEU B 1 30 ? 4.719 0.312 -3.834 1 98.75 30 LEU B C 1
ATOM 1405 O O . LEU B 1 30 ? 5.152 -0.775 -4.223 1 98.75 30 LEU B O 1
ATOM 1409 N N . VAL B 1 31 ? 4.324 0.52 -2.625 1 98.75 31 VAL B N 1
ATOM 1410 C CA . VAL B 1 31 ? 4.473 -0.5 -1.594 1 98.75 31 VAL B CA 1
ATOM 1411 C C . VAL B 1 31 ? 3.607 -1.711 -1.935 1 98.75 31 VAL B C 1
ATOM 1413 O O . VAL B 1 31 ? 4.051 -2.855 -1.812 1 98.75 31 VAL B O 1
ATOM 1416 N N . GLY B 1 32 ? 2.385 -1.465 -2.371 1 98.69 32 GLY B N 1
ATOM 1417 C CA . GLY B 1 32 ? 1.543 -2.568 -2.805 1 98.69 32 GLY B CA 1
ATOM 1418 C C . GLY B 1 32 ? 2.152 -3.375 -3.936 1 98.69 32 GLY B C 1
ATOM 1419 O O . GLY B 1 32 ? 2.096 -4.605 -3.928 1 98.69 32 GLY B O 1
ATOM 1420 N N . GLY B 1 33 ? 2.678 -2.664 -4.879 1 98.69 33 GLY B N 1
ATOM 1421 C CA . GLY B 1 33 ? 3.328 -3.338 -5.992 1 98.69 33 GLY B CA 1
ATOM 1422 C C . GLY B 1 33 ? 4.543 -4.145 -5.574 1 98.69 33 GLY B C 1
ATOM 1423 O O . GLY B 1 33 ? 4.781 -5.238 -6.094 1 98.69 33 GLY B O 1
ATOM 1424 N N . MET B 1 34 ? 5.301 -3.602 -4.688 1 98.75 34 MET B N 1
ATOM 1425 C CA . MET B 1 34 ? 6.5 -4.301 -4.23 1 98.75 34 MET B CA 1
ATOM 1426 C C . MET B 1 34 ? 6.129 -5.562 -3.455 1 98.75 34 MET B C 1
ATOM 1428 O O . MET B 1 34 ? 6.816 -6.582 -3.555 1 98.75 34 MET B O 1
ATOM 1432 N N . LEU B 1 35 ? 5.082 -5.457 -2.658 1 98.56 35 LEU B N 1
ATOM 1433 C CA . LEU B 1 35 ? 4.605 -6.648 -1.963 1 98.56 35 LEU B CA 1
ATOM 1434 C C . LEU B 1 35 ? 4.156 -7.715 -2.955 1 98.56 35 LEU B C 1
ATOM 1436 O O . LEU B 1 35 ? 4.484 -8.891 -2.797 1 98.56 35 LEU B O 1
ATOM 1440 N N . LEU B 1 36 ? 3.465 -7.281 -3.965 1 98.12 36 LEU B N 1
ATOM 1441 C CA . LEU B 1 36 ? 3.023 -8.188 -5.016 1 98.12 36 LEU B CA 1
ATOM 1442 C C . LEU B 1 36 ? 4.215 -8.875 -5.684 1 98.12 36 LEU B C 1
ATOM 1444 O O . LEU B 1 36 ? 4.199 -10.086 -5.898 1 98.12 36 LEU B O 1
ATOM 1448 N N . LEU B 1 37 ? 5.211 -8.141 -5.961 1 97.81 37 LEU B N 1
ATOM 1449 C CA . LEU B 1 37 ? 6.414 -8.68 -6.578 1 97.81 37 LEU B CA 1
ATOM 1450 C C . LEU B 1 37 ? 7.082 -9.703 -5.664 1 97.81 37 LEU B C 1
ATOM 1452 O O . LEU B 1 37 ? 7.477 -10.781 -6.113 1 97.81 37 LEU B O 1
ATOM 1456 N N . ALA B 1 38 ? 7.195 -9.328 -4.398 1 97.31 38 ALA B N 1
ATOM 1457 C CA . ALA B 1 38 ? 7.859 -10.203 -3.436 1 97.31 38 ALA B CA 1
ATOM 1458 C C . ALA B 1 38 ? 7.141 -11.547 -3.324 1 97.31 38 ALA B C 1
ATOM 1460 O O . ALA B 1 38 ? 7.781 -12.602 -3.326 1 97.31 38 ALA B O 1
ATOM 1461 N N . PHE B 1 39 ? 5.859 -11.539 -3.289 1 96.62 39 PHE B N 1
ATOM 1462 C CA . PHE B 1 39 ? 5.094 -12.773 -3.182 1 96.62 39 PHE B CA 1
ATOM 1463 C C . PHE B 1 39 ? 5.176 -13.578 -4.477 1 96.62 39 PHE B C 1
ATOM 1465 O O . PHE B 1 39 ? 5.289 -14.805 -4.445 1 96.62 39 PHE B O 1
ATOM 1472 N N . THR B 1 40 ? 5.141 -12.891 -5.598 1 94.88 40 THR B N 1
ATOM 1473 C CA . THR B 1 40 ? 5.234 -13.594 -6.875 1 94.88 40 THR B CA 1
ATOM 1474 C C . THR B 1 40 ? 6.578 -14.305 -7.004 1 94.88 40 THR B C 1
ATOM 1476 O O . THR B 1 40 ? 6.641 -15.438 -7.484 1 94.88 40 THR B O 1
ATOM 1479 N N . LEU B 1 41 ? 7.598 -13.625 -6.559 1 93.19 41 LEU B N 1
ATOM 1480 C CA . LEU B 1 41 ? 8.922 -14.227 -6.621 1 93.19 41 LEU B CA 1
ATOM 1481 C C . LEU B 1 41 ? 9 -15.469 -5.746 1 93.19 41 LEU B C 1
ATOM 1483 O O . LEU B 1 41 ? 9.703 -16.422 -6.082 1 93.19 41 LEU B O 1
ATOM 1487 N N . SER B 1 42 ? 8.227 -15.461 -4.723 1 89.12 42 SER B N 1
ATOM 1488 C CA . SER B 1 42 ? 8.195 -16.641 -3.861 1 89.12 42 SER B CA 1
ATOM 1489 C C . SER B 1 42 ? 7.496 -17.797 -4.547 1 89.12 42 SER B C 1
ATOM 1491 O O . SER B 1 42 ? 7.75 -18.969 -4.219 1 89.12 42 SER B O 1
ATOM 1493 N N . LEU B 1 43 ? 6.582 -17.547 -5.41 1 86.62 43 LEU B N 1
ATOM 1494 C CA . LEU B 1 43 ? 5.875 -18.578 -6.168 1 86.62 43 LEU B CA 1
ATOM 1495 C C . LEU B 1 43 ? 6.82 -19.281 -7.129 1 86.62 43 LEU B C 1
ATOM 1497 O O . LEU B 1 43 ? 6.727 -20.5 -7.305 1 86.62 43 LEU B O 1
ATOM 1501 N N . VAL B 1 44 ? 7.754 -18.609 -7.633 1 80.75 44 VAL B N 1
ATOM 1502 C CA . VAL B 1 44 ? 8.539 -19.188 -8.719 1 80.75 44 VAL B CA 1
ATOM 1503 C C . VAL B 1 44 ? 9.945 -19.516 -8.227 1 80.75 44 VAL B C 1
ATOM 1505 O O . VAL B 1 44 ? 10.859 -19.734 -9.031 1 80.75 44 VAL B O 1
ATOM 1508 N N . SER B 1 45 ? 10.242 -19.484 -6.973 1 76.19 45 SER B N 1
ATOM 1509 C CA . SER B 1 45 ? 11.602 -19.719 -6.496 1 76.19 45 SER B CA 1
ATOM 1510 C C . SER B 1 45 ? 11.695 -21 -5.68 1 76.19 45 SER B C 1
ATOM 1512 O O . SER B 1 45 ? 12.719 -21.266 -5.055 1 76.19 45 SER B O 1
ATOM 1514 N N . GLY B 1 46 ? 10.734 -21.828 -5.508 1 65.44 46 GLY B N 1
ATOM 1515 C CA . GLY B 1 46 ? 10.727 -22.984 -4.629 1 65.44 46 GLY B CA 1
ATOM 1516 C C . GLY B 1 46 ? 11.82 -23.984 -4.957 1 65.44 46 GLY B C 1
ATOM 1517 O O . GLY B 1 46 ? 11.922 -25.031 -4.316 1 65.44 46 GLY B O 1
ATOM 1518 N N . GLY B 1 47 ? 12.789 -23.609 -5.742 1 63.09 47 GLY B N 1
ATOM 1519 C CA . GLY B 1 47 ? 13.945 -24.469 -5.965 1 63.09 47 GLY B CA 1
ATOM 1520 C C . GLY B 1 47 ? 13.57 -25.812 -6.562 1 63.09 47 GLY B C 1
ATOM 1521 O O . GLY B 1 47 ? 14.32 -26.781 -6.426 1 63.09 47 GLY B O 1
ATOM 1522 N N . ASP B 1 48 ? 12.406 -26.062 -6.867 1 64.94 48 ASP B N 1
ATOM 1523 C CA . ASP B 1 48 ? 12.023 -27.391 -7.344 1 64.94 48 ASP B CA 1
ATOM 1524 C C . ASP B 1 48 ? 12.492 -27.609 -8.781 1 64.94 48 ASP B C 1
ATOM 1526 O O . ASP B 1 48 ? 12.375 -28.719 -9.312 1 64.94 48 ASP B O 1
ATOM 1530 N N . GLY B 1 49 ? 13.078 -26.562 -9.32 1 70.94 49 GLY B N 1
ATOM 1531 C CA . GLY B 1 49 ? 13.648 -26.703 -10.656 1 70.94 49 GLY B CA 1
ATOM 1532 C C . GLY B 1 49 ? 12.609 -26.844 -11.742 1 70.94 49 GLY B C 1
ATOM 1533 O O . GLY B 1 49 ? 12.938 -27.141 -12.891 1 70.94 49 GLY B O 1
ATOM 1534 N N . ARG B 1 50 ? 11.43 -26.719 -11.367 1 77.94 50 ARG B N 1
ATOM 1535 C CA . ARG B 1 50 ? 10.367 -26.906 -12.352 1 77.94 50 ARG B CA 1
ATOM 1536 C C . ARG B 1 50 ? 10.094 -25.609 -13.117 1 77.94 50 ARG B C 1
ATOM 1538 O O . ARG B 1 50 ? 10.133 -24.516 -12.531 1 77.94 50 ARG B O 1
ATOM 1545 N N . LEU B 1 51 ? 9.719 -25.828 -14.336 1 83.25 51 LEU B N 1
ATOM 1546 C CA . LEU B 1 51 ? 9.289 -24.703 -15.164 1 83.25 51 LEU B CA 1
ATOM 1547 C C . LEU B 1 51 ? 7.887 -24.234 -14.766 1 83.25 51 LEU B C 1
ATOM 1549 O O . LEU B 1 51 ? 7.074 -25.047 -14.305 1 83.25 51 LEU B O 1
ATOM 1553 N N . PRO B 1 52 ? 7.691 -22.938 -14.945 1 83 52 PRO B N 1
ATOM 1554 C CA . PRO B 1 52 ? 6.336 -22.453 -14.664 1 83 52 PRO B CA 1
ATOM 1555 C C . PRO B 1 52 ? 5.285 -23.078 -15.578 1 83 52 PRO B C 1
ATOM 1557 O O . PRO B 1 52 ? 5.551 -23.297 -16.766 1 83 52 PRO B O 1
ATOM 1560 N N . SER B 1 53 ? 4.234 -23.453 -14.938 1 84.5 53 SER B N 1
ATOM 1561 C CA . SER B 1 53 ? 3.092 -23.875 -15.742 1 84.5 53 SER B CA 1
ATOM 1562 C C . SER B 1 53 ? 2.561 -22.719 -16.594 1 84.5 53 SER B C 1
ATOM 1564 O O . SER B 1 53 ? 2.971 -21.578 -16.406 1 84.5 53 SER B O 1
ATOM 1566 N N . ASP B 1 54 ? 1.675 -23.047 -17.531 1 84.62 54 ASP B N 1
ATOM 1567 C CA . ASP B 1 54 ? 1.07 -22 -18.359 1 84.62 54 ASP B CA 1
ATOM 1568 C C . ASP B 1 54 ? 0.346 -20.969 -17.484 1 84.62 54 ASP B C 1
ATOM 1570 O O . ASP B 1 54 ? 0.419 -19.766 -17.75 1 84.62 54 ASP B O 1
ATOM 1574 N N . ARG B 1 55 ? -0.295 -21.453 -16.469 1 86.44 55 ARG B N 1
ATOM 1575 C CA . ARG B 1 55 ? -1.034 -20.594 -15.555 1 86.44 55 ARG B CA 1
ATOM 1576 C C . ARG B 1 55 ? -0.088 -19.688 -14.758 1 86.44 55 ARG B C 1
ATOM 1578 O O . ARG B 1 55 ? -0.353 -18.5 -14.586 1 86.44 55 ARG B O 1
ATOM 1585 N N . GLU B 1 56 ? 0.955 -20.266 -14.352 1 87.94 56 GLU B N 1
ATOM 1586 C CA . GLU B 1 56 ? 1.955 -19.5 -13.609 1 87.94 56 GLU B CA 1
ATOM 1587 C C . GLU B 1 56 ? 2.631 -18.469 -14.5 1 87.94 56 GLU B C 1
ATOM 1589 O O . GLU B 1 56 ? 2.861 -17.328 -14.07 1 87.94 56 GLU B O 1
ATOM 1594 N N . ALA B 1 57 ? 2.9 -18.891 -15.688 1 88.25 57 ALA B N 1
ATOM 1595 C CA . ALA B 1 57 ? 3.537 -17.984 -16.641 1 88.25 57 ALA B CA 1
ATOM 1596 C C . ALA B 1 57 ? 2.633 -16.797 -16.953 1 88.25 57 ALA B C 1
ATOM 1598 O O . ALA B 1 57 ? 3.104 -15.664 -17.062 1 88.25 57 ALA B O 1
ATOM 1599 N N . ALA B 1 58 ? 1.418 -17.062 -17.109 1 89.12 58 ALA B N 1
ATOM 1600 C CA . ALA B 1 58 ? 0.455 -15.992 -17.375 1 89.12 58 ALA B CA 1
ATOM 1601 C C . ALA B 1 58 ? 0.352 -15.039 -16.203 1 89.12 58 ALA B C 1
ATOM 1603 O O . ALA B 1 58 ? 0.239 -13.82 -16.375 1 89.12 58 ALA B O 1
ATOM 1604 N N . PHE B 1 59 ? 0.37 -15.648 -15.07 1 92.81 59 PHE B N 1
ATOM 1605 C CA . PHE B 1 59 ? 0.324 -14.852 -13.852 1 92.81 59 PHE B CA 1
ATOM 1606 C C . PHE B 1 59 ? 1.547 -13.945 -13.75 1 92.81 59 PHE B C 1
ATOM 1608 O O . PHE B 1 59 ? 1.42 -12.75 -13.484 1 92.81 59 PHE B O 1
ATOM 1615 N N . ILE B 1 60 ? 2.674 -14.492 -13.984 1 92.31 60 ILE B N 1
ATOM 1616 C CA . ILE B 1 60 ? 3.926 -13.742 -13.93 1 92.31 60 ILE B CA 1
ATOM 1617 C C . I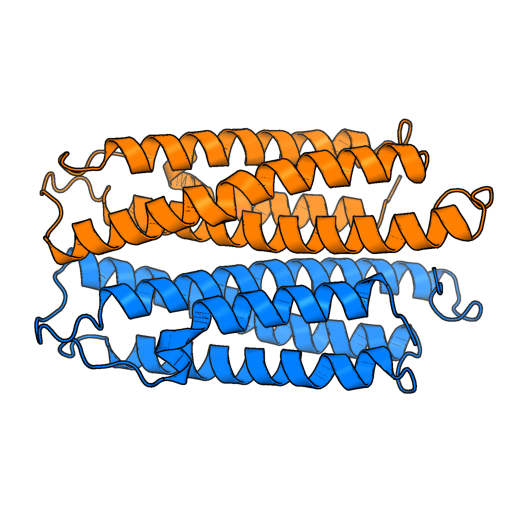LE B 1 60 ? 3.889 -12.602 -14.953 1 92.31 60 ILE B C 1
ATOM 1619 O O . ILE B 1 60 ? 4.297 -11.477 -14.648 1 92.31 60 ILE B O 1
ATOM 1623 N N . ALA B 1 61 ? 3.408 -12.883 -16.078 1 93.56 61 ALA B N 1
ATOM 1624 C CA . ALA B 1 61 ? 3.311 -11.867 -17.125 1 93.56 61 ALA B CA 1
ATOM 1625 C C . ALA B 1 61 ? 2.396 -10.719 -16.688 1 93.56 61 ALA B C 1
ATOM 1627 O O . ALA B 1 61 ? 2.684 -9.555 -16.969 1 93.56 61 ALA B O 1
ATOM 1628 N N . ARG B 1 62 ? 1.331 -11.086 -16.062 1 94.94 62 ARG B N 1
ATOM 1629 C CA . ARG B 1 62 ? 0.395 -10.078 -15.57 1 94.94 62 ARG B CA 1
ATOM 1630 C C . ARG B 1 62 ? 1.046 -9.188 -14.516 1 94.94 62 ARG B C 1
ATOM 1632 O O . ARG B 1 62 ? 0.881 -7.969 -14.539 1 94.94 62 ARG B O 1
ATOM 1639 N N . VAL B 1 63 ? 1.766 -9.766 -13.617 1 96.94 63 VAL B N 1
ATOM 1640 C CA . VAL B 1 63 ? 2.439 -9.031 -12.547 1 96.94 63 VAL B CA 1
ATOM 1641 C C . VAL B 1 63 ? 3.535 -8.148 -13.141 1 96.94 63 VAL B C 1
ATOM 1643 O O . VAL B 1 63 ? 3.709 -7 -12.719 1 96.94 63 VAL B O 1
ATOM 1646 N N . ARG B 1 64 ? 4.242 -8.648 -14.117 1 96.25 64 ARG B N 1
ATOM 1647 C CA . ARG B 1 64 ? 5.273 -7.859 -14.781 1 96.25 64 ARG B CA 1
ATOM 1648 C C . ARG B 1 64 ? 4.672 -6.637 -15.469 1 96.25 64 ARG B C 1
ATOM 1650 O O . ARG B 1 64 ? 5.25 -5.551 -15.422 1 96.25 64 ARG B O 1
ATOM 1657 N N . ARG B 1 65 ? 3.588 -6.902 -16.109 1 97 65 ARG B N 1
ATOM 1658 C CA . ARG B 1 65 ? 2.904 -5.789 -16.75 1 97 65 ARG B CA 1
ATOM 1659 C C . ARG B 1 65 ? 2.488 -4.73 -15.734 1 97 65 ARG B C 1
ATOM 1661 O O . ARG B 1 65 ? 2.65 -3.533 -15.977 1 97 65 ARG B O 1
ATOM 1668 N N . TRP B 1 66 ? 1.964 -5.191 -14.648 1 97.56 66 TRP B N 1
ATOM 1669 C CA . TRP B 1 66 ? 1.593 -4.285 -13.57 1 97.56 66 TRP B CA 1
ATOM 1670 C C . TRP B 1 66 ? 2.809 -3.523 -13.055 1 97.56 66 TRP B C 1
ATOM 1672 O O . TRP B 1 66 ? 2.742 -2.312 -12.828 1 97.56 66 TRP B O 1
ATOM 1682 N N . ASP B 1 67 ? 3.912 -4.199 -12.828 1 98.06 67 ASP B N 1
ATOM 1683 C CA . ASP B 1 67 ? 5.137 -3.568 -12.352 1 98.06 67 ASP B CA 1
ATOM 1684 C C . ASP B 1 67 ? 5.594 -2.465 -13.297 1 98.06 67 ASP B C 1
ATOM 1686 O O . ASP B 1 67 ? 5.914 -1.356 -12.867 1 98.06 67 ASP B O 1
ATOM 1690 N N . ARG B 1 68 ? 5.531 -2.695 -14.539 1 97.5 68 ARG B N 1
ATOM 1691 C CA . ARG B 1 68 ? 6.004 -1.761 -15.555 1 97.5 68 ARG B CA 1
ATOM 1692 C C . ARG B 1 68 ? 5.066 -0.563 -15.68 1 97.5 68 ARG B C 1
ATOM 1694 O O . ARG B 1 68 ? 5.52 0.57 -15.852 1 97.5 68 ARG B O 1
ATOM 1701 N N . MET B 1 69 ? 3.799 -0.777 -15.539 1 97.94 69 MET B N 1
ATOM 1702 C CA . MET B 1 69 ? 2.811 0.251 -15.852 1 97.94 69 MET B CA 1
ATOM 1703 C C . MET B 1 69 ? 2.432 1.04 -14.602 1 97.94 69 MET B C 1
ATOM 1705 O O . MET B 1 69 ? 1.966 2.176 -14.695 1 97.94 69 MET B O 1
ATOM 1709 N N . VAL B 1 70 ? 2.594 0.371 -13.484 1 98.12 70 VAL B N 1
ATOM 1710 C CA . VAL B 1 7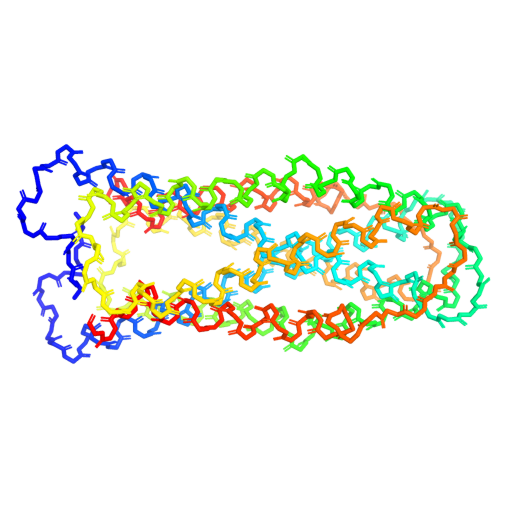0 ? 2.018 1.016 -12.305 1 98.12 70 VAL B CA 1
ATOM 1711 C C . VAL B 1 70 ? 3.078 1.15 -11.219 1 98.12 70 VAL B C 1
ATOM 1713 O O . VAL B 1 70 ? 3.41 2.262 -10.797 1 98.12 70 VAL B O 1
ATOM 1716 N N . THR B 1 71 ? 3.727 0.075 -10.875 1 98.56 71 THR B N 1
ATOM 1717 C CA . THR B 1 71 ? 4.645 0.088 -9.734 1 98.56 71 THR B CA 1
ATOM 1718 C C . THR B 1 71 ? 5.887 0.912 -10.055 1 98.56 71 THR B C 1
ATOM 1720 O O . THR B 1 71 ? 6.25 1.814 -9.297 1 98.56 71 THR B O 1
ATOM 1723 N N . ALA B 1 72 ? 6.484 0.668 -11.172 1 98.5 72 ALA B N 1
ATOM 1724 C CA . ALA B 1 72 ? 7.734 1.343 -11.523 1 98.5 72 ALA B CA 1
ATOM 1725 C C . ALA B 1 72 ? 7.512 2.84 -11.719 1 98.5 72 ALA B C 1
ATOM 1727 O O . ALA B 1 72 ? 8.242 3.66 -11.148 1 98.5 72 ALA B O 1
ATOM 1728 N N . PRO B 1 73 ? 6.527 3.236 -12.422 1 98.69 73 PRO B N 1
ATOM 1729 C CA . PRO B 1 73 ? 6.289 4.68 -12.523 1 98.69 73 PRO B CA 1
ATOM 1730 C C . PRO B 1 73 ? 5.938 5.316 -11.188 1 98.69 73 PRO B C 1
ATOM 1732 O O . PRO B 1 73 ? 6.246 6.492 -10.953 1 98.69 73 PRO B O 1
ATOM 1735 N N . SER B 1 74 ? 5.285 4.559 -10.367 1 98.75 74 SER B N 1
ATOM 1736 C CA . SER B 1 74 ? 4.957 5.098 -9.055 1 98.75 74 SER B CA 1
ATOM 1737 C C . SER B 1 74 ? 6.219 5.426 -8.258 1 98.75 74 SER B C 1
ATOM 1739 O O . SER B 1 74 ? 6.238 6.383 -7.484 1 98.75 74 SER B O 1
ATOM 1741 N N . LEU B 1 75 ? 7.258 4.59 -8.406 1 98.69 75 LEU B N 1
ATOM 1742 C CA . LEU B 1 75 ? 8.531 4.914 -7.766 1 98.69 75 LEU B CA 1
ATOM 1743 C C . LEU B 1 75 ? 9.039 6.273 -8.227 1 98.69 75 LEU B C 1
ATOM 1745 O O . LEU B 1 75 ? 9.461 7.094 -7.414 1 98.69 75 LEU B O 1
ATOM 1749 N N . GLY B 1 76 ? 9.031 6.488 -9.539 1 98.69 76 GLY B N 1
ATOM 1750 C CA . GLY B 1 76 ? 9.398 7.793 -10.07 1 98.69 76 GLY B CA 1
ATOM 1751 C C . GLY B 1 76 ? 8.57 8.922 -9.484 1 98.69 76 GLY B C 1
ATOM 1752 O O . GLY B 1 76 ? 9.117 9.969 -9.109 1 98.69 76 GLY B O 1
ATOM 1753 N N . LEU B 1 77 ? 7.289 8.742 -9.391 1 98.69 77 LEU B N 1
ATOM 1754 C CA . LEU B 1 77 ? 6.387 9.75 -8.852 1 98.69 77 LEU B CA 1
ATOM 1755 C C . LEU B 1 77 ? 6.68 10.016 -7.379 1 98.69 77 LEU B C 1
ATOM 1757 O O . LEU B 1 77 ? 6.559 11.148 -6.91 1 98.69 77 LEU B O 1
ATOM 1761 N N . VAL B 1 78 ? 7.031 8.945 -6.602 1 98.69 78 VAL B N 1
ATOM 1762 C CA . VAL B 1 78 ? 7.387 9.102 -5.195 1 98.69 78 VAL B CA 1
ATOM 1763 C C . VAL B 1 78 ? 8.578 10.047 -5.062 1 98.69 78 VAL B C 1
ATOM 1765 O O . VAL B 1 78 ? 8.555 10.977 -4.25 1 98.69 78 VAL B O 1
ATOM 1768 N N . TRP B 1 79 ? 9.539 9.828 -5.898 1 98.62 79 TRP B N 1
ATOM 1769 C CA . TRP B 1 79 ? 10.742 10.648 -5.84 1 98.62 79 TRP B CA 1
ATOM 1770 C C . TRP B 1 79 ? 10.461 12.078 -6.293 1 98.62 79 TRP B C 1
ATOM 1772 O O . TRP B 1 79 ? 10.828 13.039 -5.613 1 98.62 79 TRP B O 1
ATOM 1782 N N . ILE B 1 80 ? 9.805 12.25 -7.426 1 98.62 80 ILE B N 1
ATOM 1783 C CA . ILE B 1 80 ? 9.516 13.57 -7.973 1 98.62 80 ILE B CA 1
ATOM 1784 C C . ILE B 1 80 ? 8.656 14.367 -6.988 1 98.62 80 ILE B C 1
ATOM 1786 O O . ILE B 1 80 ? 8.969 15.516 -6.664 1 98.62 80 ILE B O 1
ATOM 1790 N N . ALA B 1 81 ? 7.617 13.789 -6.527 1 98.56 81 ALA B N 1
ATOM 1791 C CA . ALA B 1 81 ? 6.73 14.453 -5.578 1 98.56 81 ALA B CA 1
ATOM 1792 C C . ALA B 1 81 ? 7.445 14.703 -4.25 1 98.56 81 ALA B C 1
ATOM 1794 O O . ALA B 1 81 ? 7.289 15.773 -3.65 1 98.56 81 ALA B O 1
ATOM 1795 N N . GLY B 1 82 ? 8.211 13.703 -3.779 1 97.69 82 GLY B N 1
ATOM 1796 C CA . GLY B 1 82 ? 8.945 13.867 -2.537 1 97.69 82 GLY B CA 1
ATOM 1797 C C . GLY B 1 82 ? 9.93 15.023 -2.582 1 97.69 82 GLY B C 1
ATOM 1798 O O . GLY B 1 82 ? 9.992 15.828 -1.65 1 97.69 82 GLY B O 1
ATOM 1799 N N . ILE B 1 83 ? 10.664 15.102 -3.613 1 97.06 83 ILE B N 1
ATOM 1800 C CA . ILE B 1 83 ? 11.633 16.188 -3.783 1 97.06 83 ILE B CA 1
ATOM 1801 C C . ILE B 1 83 ? 10.898 17.516 -3.902 1 97.06 83 ILE B C 1
ATOM 1803 O O . ILE B 1 83 ? 11.336 18.531 -3.34 1 97.06 83 ILE B O 1
ATOM 1807 N N . SER B 1 84 ? 9.789 17.531 -4.621 1 97.19 84 SER B N 1
ATOM 1808 C CA . SER B 1 84 ? 8.977 18.734 -4.719 1 97.19 84 SER B CA 1
ATOM 1809 C C . SER B 1 84 ? 8.484 19.188 -3.348 1 97.19 84 SER B C 1
ATOM 1811 O O . SER B 1 84 ? 8.523 20.375 -3.025 1 97.19 84 SER B O 1
ATOM 1813 N N . LEU B 1 85 ? 8.07 18.297 -2.516 1 96.56 85 LEU B N 1
ATOM 1814 C CA . LEU B 1 85 ? 7.594 18.625 -1.175 1 96.56 85 LEU B CA 1
ATOM 1815 C C . LEU B 1 85 ? 8.719 19.188 -0.318 1 96.56 85 LEU B C 1
ATOM 1817 O O . LEU B 1 85 ? 8.516 20.125 0.448 1 96.56 85 LEU B O 1
ATOM 1821 N N . MET B 1 86 ? 9.828 18.547 -0.47 1 94.5 86 MET B N 1
ATOM 1822 C CA . MET B 1 86 ? 11 19.016 0.263 1 94.5 86 MET B CA 1
ATOM 1823 C C . MET B 1 86 ? 11.305 20.469 -0.085 1 94.5 86 MET B C 1
ATOM 1825 O O . MET B 1 86 ? 11.578 21.281 0.803 1 94.5 86 MET B O 1
ATOM 1829 N N . THR B 1 87 ? 11.211 20.844 -1.354 1 93.81 87 THR B N 1
ATOM 1830 C CA . THR B 1 87 ? 11.555 22.188 -1.841 1 93.81 87 THR B CA 1
ATOM 1831 C C . THR B 1 87 ? 10.469 23.188 -1.468 1 93.81 87 THR B C 1
ATOM 1833 O O . THR B 1 87 ? 10.766 24.266 -0.939 1 93.81 87 THR B O 1
ATOM 1836 N N . ILE B 1 88 ? 9.242 22.844 -1.688 1 92.25 88 ILE B N 1
ATOM 1837 C CA . ILE B 1 88 ? 8.141 23.75 -1.412 1 92.25 88 ILE B CA 1
ATOM 1838 C C . ILE B 1 88 ? 8.023 23.984 0.093 1 92.25 88 ILE B C 1
ATOM 1840 O O . ILE B 1 88 ? 7.766 25.109 0.536 1 92.25 88 ILE B O 1
ATOM 1844 N N . GLY B 1 89 ? 8.188 22.953 0.873 1 90.31 89 GLY B N 1
ATOM 1845 C CA . GLY B 1 89 ? 8.016 23.016 2.316 1 90.31 89 GLY B CA 1
ATOM 1846 C C . GLY B 1 89 ? 9.258 23.5 3.041 1 90.31 89 GLY B C 1
ATOM 1847 O O . GLY B 1 89 ? 9.211 23.797 4.238 1 90.31 89 GLY B O 1
ATOM 1848 N N . GLY B 1 90 ? 10.391 23.578 2.279 1 88.19 90 GLY B N 1
ATOM 1849 C CA . GLY B 1 90 ? 11.633 24.031 2.891 1 88.19 90 GLY B CA 1
ATOM 1850 C C . GLY B 1 90 ? 12.203 23.047 3.891 1 88.19 90 GLY B C 1
ATOM 1851 O O . GLY B 1 90 ? 12.68 23.438 4.953 1 88.19 90 GLY B O 1
ATOM 1852 N N . TRP B 1 91 ? 12.086 21.734 3.639 1 86.44 91 TRP B N 1
ATOM 1853 C CA . TRP B 1 91 ? 12.461 20.703 4.59 1 86.44 91 TRP B CA 1
ATOM 1854 C C . TRP B 1 91 ? 13.914 20.281 4.383 1 86.44 91 TRP B C 1
ATOM 1856 O O . TRP B 1 91 ? 14.359 19.281 4.957 1 86.44 91 TRP B O 1
ATOM 1866 N N . TYR B 1 92 ? 14.781 20.938 3.637 1 85.31 92 TYR B N 1
ATOM 1867 C CA . TYR B 1 92 ? 16.125 20.516 3.256 1 85.31 92 TYR B CA 1
ATOM 1868 C C . TYR B 1 92 ? 16.984 20.266 4.484 1 85.31 92 TYR B C 1
ATOM 1870 O O . TYR B 1 92 ? 17.828 19.359 4.48 1 85.31 92 TYR B O 1
ATOM 1878 N N . GLN B 1 93 ? 16.766 20.984 5.582 1 84.38 93 GLN B N 1
ATOM 1879 C CA . GLN B 1 93 ? 17.641 20.844 6.738 1 84.38 93 GLN B CA 1
ATOM 1880 C C . GLN B 1 93 ? 16.938 20.109 7.875 1 84.38 93 GLN B C 1
ATOM 1882 O O . GLN B 1 93 ? 17.422 20.109 9.008 1 84.38 93 GLN B O 1
ATOM 1887 N N . SER B 1 94 ? 15.938 19.438 7.562 1 88.88 94 SER B N 1
ATOM 1888 C CA . SER B 1 94 ? 15.219 18.734 8.617 1 88.88 94 SER B CA 1
ATOM 1889 C C . SER B 1 94 ? 15.82 17.359 8.867 1 88.88 94 SER B C 1
ATOM 1891 O O . SER B 1 94 ? 15.883 16.531 7.961 1 88.88 94 SER B O 1
ATOM 1893 N N . PRO B 1 95 ? 16.266 17.016 9.992 1 91.25 95 PRO B N 1
ATOM 1894 C CA . PRO B 1 95 ? 16.938 15.75 10.273 1 91.25 95 PRO B CA 1
ATOM 1895 C C . PRO B 1 95 ? 16.047 14.539 10 1 91.25 95 PRO B C 1
ATOM 1897 O O . PRO B 1 95 ? 16.531 13.5 9.547 1 91.25 95 PRO B O 1
ATOM 1900 N N . TRP B 1 96 ? 14.734 14.664 10.359 1 91.81 96 TRP B N 1
ATOM 1901 C CA . TRP B 1 96 ? 13.844 13.539 10.109 1 91.81 96 TRP B CA 1
ATOM 1902 C C . TRP B 1 96 ? 13.859 13.141 8.641 1 91.81 96 TRP B C 1
ATOM 1904 O O . TRP B 1 96 ? 13.75 11.953 8.312 1 91.81 96 TRP B O 1
ATOM 1914 N N . LEU B 1 97 ? 13.898 14.102 7.727 1 93.06 97 LEU B N 1
ATOM 1915 C CA . LEU B 1 97 ? 13.914 13.812 6.297 1 93.06 97 LEU B CA 1
ATOM 1916 C C . LEU B 1 97 ? 15.211 13.133 5.887 1 93.06 97 LEU B C 1
ATOM 1918 O O . LEU B 1 97 ? 15.211 12.234 5.043 1 93.06 97 LEU B O 1
ATOM 1922 N N . MET B 1 98 ? 16.359 13.531 6.48 1 92 98 MET B N 1
ATOM 1923 C CA . MET B 1 98 ? 17.641 12.906 6.199 1 92 98 MET B CA 1
ATOM 1924 C C . MET B 1 98 ? 17.641 11.445 6.621 1 92 98 MET B C 1
ATOM 1926 O O . MET B 1 98 ? 18.172 10.586 5.906 1 92 98 MET B O 1
ATOM 1930 N N . VAL B 1 99 ? 17.078 11.195 7.727 1 94.62 99 VAL B N 1
ATOM 1931 C CA . VAL B 1 99 ? 17 9.82 8.219 1 94.62 99 VAL B CA 1
ATOM 1932 C C . VAL B 1 99 ? 16.062 9.008 7.32 1 94.62 99 VAL B C 1
ATOM 1934 O O . VAL B 1 99 ? 16.328 7.836 7.039 1 94.62 99 VAL B O 1
ATOM 1937 N N . LYS B 1 100 ? 15.031 9.617 6.824 1 96.31 100 LYS B N 1
ATOM 1938 C CA . LYS B 1 100 ? 14.031 8.945 6.004 1 96.31 100 LYS B CA 1
ATOM 1939 C C . LYS B 1 100 ? 14.609 8.523 4.656 1 96.31 100 LYS B C 1
ATOM 1941 O O . LYS B 1 100 ? 14.195 7.52 4.078 1 96.31 100 LYS B O 1
ATOM 1946 N N . ILE B 1 101 ? 15.594 9.172 4.219 1 95.5 101 ILE B N 1
ATOM 1947 C CA . ILE B 1 101 ? 16.141 8.938 2.889 1 95.5 101 ILE B CA 1
ATOM 1948 C C . ILE B 1 101 ? 16.766 7.543 2.828 1 95.5 101 ILE B C 1
ATOM 1950 O O . ILE B 1 101 ? 16.703 6.863 1.801 1 95.5 101 ILE B O 1
ATOM 1954 N N . LEU B 1 102 ? 17.281 7.074 3.854 1 96.69 102 LEU B N 1
ATOM 1955 C CA . LEU B 1 102 ? 17.953 5.781 3.883 1 96.69 102 LEU B CA 1
ATOM 1956 C C . LEU B 1 102 ? 16.969 4.652 3.566 1 96.69 102 LEU B C 1
ATOM 1958 O O . LEU B 1 102 ? 17.188 3.879 2.631 1 96.69 102 LEU B O 1
ATOM 1962 N N . PRO B 1 103 ? 15.914 4.555 4.316 1 98.25 103 PRO B N 1
ATOM 1963 C CA . PRO B 1 103 ? 14.977 3.48 3.977 1 98.25 103 PRO B CA 1
ATOM 1964 C C . PRO B 1 103 ? 14.32 3.68 2.611 1 98.25 103 PRO B C 1
ATOM 1966 O O . PRO B 1 103 ? 13.961 2.703 1.947 1 98.25 103 PRO B O 1
ATOM 1969 N N . VAL B 1 104 ? 14.125 4.93 2.146 1 98.38 104 VAL B N 1
ATOM 1970 C CA . VAL B 1 104 ? 13.57 5.18 0.821 1 98.38 104 VAL B CA 1
ATOM 1971 C C . VAL B 1 104 ? 14.531 4.664 -0.25 1 98.38 104 VAL B C 1
ATOM 1973 O O . VAL B 1 104 ? 14.102 4.051 -1.231 1 98.38 104 VAL B O 1
ATOM 1976 N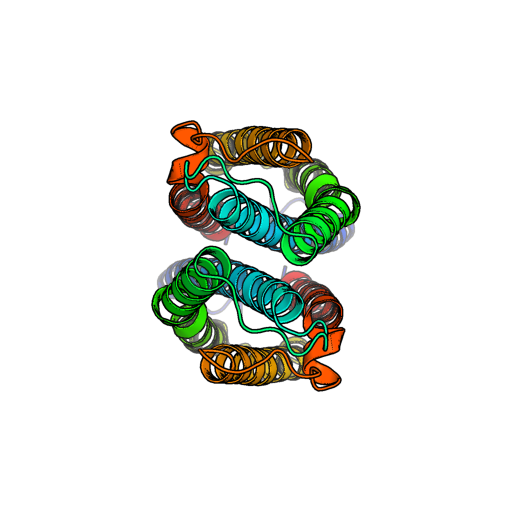 N . LEU B 1 105 ? 15.836 4.828 -0.083 1 98.44 105 LEU B N 1
ATOM 1977 C CA . LEU B 1 105 ? 16.844 4.305 -1.01 1 98.44 105 LEU B CA 1
ATOM 1978 C C . LEU B 1 105 ? 16.859 2.781 -0.983 1 98.44 105 LEU B C 1
ATOM 1980 O O . LEU B 1 105 ? 17.016 2.141 -2.025 1 98.44 105 LEU B O 1
ATOM 1984 N N . LEU B 1 106 ? 16.734 2.279 0.178 1 98.31 106 LEU B N 1
ATOM 1985 C CA . LEU B 1 106 ? 16.703 0.827 0.317 1 98.31 106 LEU B CA 1
ATOM 1986 C C . LEU B 1 106 ? 15.508 0.239 -0.437 1 98.31 106 LEU B C 1
ATOM 1988 O O . LEU B 1 106 ? 15.656 -0.746 -1.164 1 98.31 106 LEU B O 1
ATOM 1992 N N . LEU B 1 107 ? 14.383 0.857 -0.29 1 98.62 107 LEU B N 1
ATOM 1993 C CA . LEU B 1 107 ? 13.195 0.395 -1.007 1 98.62 107 LEU B CA 1
ATOM 1994 C C . LEU B 1 107 ? 13.383 0.536 -2.514 1 98.62 107 LEU B C 1
ATOM 1996 O O . LEU B 1 107 ? 12.945 -0.323 -3.281 1 98.62 107 LEU B O 1
ATOM 2000 N N . SER B 1 108 ? 13.984 1.619 -2.91 1 98.69 108 SER B N 1
ATOM 2001 C CA . SER B 1 108 ? 14.242 1.845 -4.328 1 98.69 108 SER B CA 1
ATOM 2002 C C . SER B 1 108 ? 15.125 0.745 -4.914 1 98.69 108 SER B C 1
ATOM 2004 O O . SER B 1 108 ? 14.812 0.183 -5.965 1 98.69 108 SER B O 1
ATOM 2006 N N . ALA B 1 109 ? 16.172 0.405 -4.246 1 98.5 109 ALA B N 1
ATOM 2007 C CA . ALA B 1 109 ? 17.078 -0.658 -4.68 1 98.5 109 ALA B CA 1
ATOM 2008 C C . ALA B 1 109 ? 16.375 -2.014 -4.668 1 98.5 109 ALA B C 1
ATOM 2010 O O . ALA B 1 109 ? 16.531 -2.809 -5.598 1 98.5 109 ALA B O 1
ATOM 2011 N N . LEU B 1 110 ? 15.672 -2.229 -3.631 1 98.38 110 LEU B N 1
ATOM 2012 C CA . LEU B 1 110 ? 14.953 -3.492 -3.512 1 98.38 110 LEU B CA 1
ATOM 2013 C C . LEU B 1 110 ? 13.953 -3.66 -4.652 1 98.38 110 LEU B C 1
ATOM 2015 O O . LEU B 1 110 ? 13.82 -4.75 -5.211 1 98.38 110 LEU B O 1
ATOM 2019 N N . HIS B 1 111 ? 13.18 -2.584 -4.941 1 98.62 111 HIS B N 1
ATOM 2020 C CA . HIS B 1 111 ? 12.258 -2.65 -6.066 1 98.62 111 HIS B CA 1
ATOM 2021 C C . HIS B 1 111 ? 12.984 -3.037 -7.352 1 98.62 111 HIS B C 1
ATOM 2023 O O . HIS B 1 111 ? 12.5 -3.885 -8.109 1 98.62 111 HIS B O 1
ATOM 2029 N N . GLY B 1 112 ? 14.117 -2.389 -7.586 1 98.06 112 GLY B N 1
ATOM 2030 C CA . GLY B 1 112 ? 14.914 -2.742 -8.75 1 98.06 112 GLY B CA 1
ATOM 2031 C C . GLY B 1 112 ? 15.312 -4.207 -8.781 1 98.06 112 GLY B C 1
ATOM 2032 O O . GLY B 1 112 ? 15.234 -4.852 -9.828 1 98.06 112 GLY B O 1
ATOM 2033 N N . MET B 1 113 ? 15.734 -4.711 -7.699 1 96.88 113 MET B N 1
ATOM 2034 C CA . MET B 1 113 ? 16.125 -6.113 -7.594 1 96.88 113 MET B CA 1
ATOM 2035 C C . MET B 1 113 ? 14.93 -7.031 -7.855 1 96.88 113 MET B C 1
ATOM 2037 O O . MET B 1 113 ? 15.062 -8.055 -8.539 1 96.88 113 MET B O 1
ATOM 2041 N N . GLU B 1 114 ? 13.812 -6.695 -7.25 1 96.88 114 GLU B N 1
ATOM 2042 C CA . GLU B 1 114 ? 12.602 -7.492 -7.457 1 96.88 114 GLU B CA 1
ATOM 2043 C C . GLU B 1 114 ? 12.211 -7.527 -8.93 1 96.88 114 GLU B C 1
ATOM 2045 O O . GLU B 1 114 ? 11.922 -8.594 -9.477 1 96.88 114 GLU B O 1
ATOM 2050 N N . SER B 1 115 ? 12.148 -6.324 -9.5 1 96.38 115 SER B N 1
ATOM 2051 C CA . SER B 1 115 ? 11.758 -6.195 -10.898 1 96.38 115 SER B CA 1
ATOM 2052 C C . SER B 1 115 ? 12.703 -6.973 -11.812 1 96.38 115 SER B C 1
ATOM 2054 O O . SER B 1 115 ? 12.258 -7.691 -12.711 1 96.38 115 SER B O 1
ATOM 2056 N N . ALA B 1 116 ? 13.969 -6.895 -11.555 1 94.19 116 ALA B N 1
ATOM 2057 C CA . ALA B 1 116 ? 14.953 -7.617 -12.352 1 94.19 116 ALA B CA 1
ATOM 2058 C C . ALA B 1 116 ? 14.812 -9.125 -12.172 1 94.19 116 ALA B C 1
ATOM 2060 O O . ALA B 1 116 ? 14.898 -9.883 -13.141 1 94.19 116 ALA B O 1
ATOM 2061 N N . ALA B 1 117 ? 14.633 -9.555 -10.953 1 92.69 117 ALA B N 1
ATOM 2062 C CA . ALA B 1 117 ? 14.484 -10.977 -10.664 1 92.69 117 ALA B CA 1
ATOM 2063 C C . ALA B 1 117 ? 13.266 -11.562 -11.375 1 92.69 117 ALA B C 1
ATOM 2065 O O . ALA B 1 117 ? 13.328 -12.664 -11.922 1 92.69 117 ALA B O 1
ATOM 2066 N N . LEU B 1 118 ? 12.188 -10.805 -11.359 1 92.06 118 LEU B N 1
ATOM 2067 C CA . LEU B 1 118 ? 10.969 -11.289 -12.008 1 92.06 118 LEU B CA 1
ATOM 2068 C C . LEU B 1 118 ? 11.148 -11.375 -13.516 1 92.06 118 LEU B C 1
ATOM 2070 O O . LEU B 1 118 ? 10.672 -12.312 -14.156 1 92.06 118 LEU B O 1
ATOM 2074 N N . ARG B 1 119 ? 11.828 -10.422 -14.055 1 89.06 119 ARG B N 1
ATOM 2075 C CA . ARG B 1 119 ? 12.078 -10.414 -15.492 1 89.06 119 ARG B CA 1
ATOM 2076 C C . ARG B 1 119 ? 12.945 -11.609 -15.906 1 89.06 119 ARG B C 1
ATOM 2078 O O . ARG B 1 119 ? 12.758 -12.164 -16.984 1 89.06 119 ARG B O 1
ATOM 2085 N N . ARG B 1 120 ? 13.805 -12.047 -15.062 1 84.62 120 ARG B N 1
ATOM 2086 C CA . ARG B 1 120 ? 14.719 -13.141 -15.367 1 84.62 120 ARG B CA 1
ATOM 2087 C C . ARG B 1 120 ? 14.008 -14.492 -15.266 1 84.62 120 ARG B C 1
ATOM 2089 O O . ARG B 1 120 ? 14.438 -15.469 -15.867 1 84.62 120 ARG B O 1
ATOM 2096 N N . ARG B 1 121 ? 12.969 -14.562 -14.516 1 77.94 121 ARG B N 1
ATOM 2097 C CA . ARG B 1 121 ? 12.305 -15.836 -14.266 1 77.94 121 ARG B CA 1
ATOM 2098 C C . ARG B 1 121 ? 11.383 -16.219 -15.422 1 77.94 121 ARG B C 1
ATOM 2100 O O . ARG B 1 121 ? 10.844 -17.312 -15.453 1 77.94 121 ARG B O 1
ATOM 2107 N N . VAL B 1 122 ? 11.352 -15.391 -16.297 1 69.56 122 VAL B N 1
ATOM 2108 C CA . VAL B 1 122 ? 10.531 -15.742 -17.438 1 69.56 122 VAL B CA 1
ATOM 2109 C C . VAL B 1 122 ? 11.211 -16.844 -18.25 1 69.56 122 VAL B C 1
ATOM 2111 O O . VAL B 1 122 ? 12.32 -16.641 -18.766 1 69.56 122 VAL B O 1
ATOM 2114 N N . GLY B 1 123 ? 10.594 -18.047 -18.172 1 70.69 123 GLY B N 1
ATOM 2115 C CA . GLY B 1 123 ? 11.039 -19.156 -18.984 1 70.69 123 GLY B CA 1
ATOM 2116 C C . GLY B 1 123 ? 12.18 -19.938 -18.359 1 70.69 123 GLY B C 1
ATOM 2117 O O . GLY B 1 123 ? 12.812 -20.766 -19.016 1 70.69 123 GLY B O 1
ATOM 2118 N N . LEU B 1 124 ? 12.617 -19.547 -17.234 1 71 124 LEU B N 1
ATOM 2119 C CA . LEU B 1 124 ? 13.711 -20.25 -16.562 1 71 124 LEU B CA 1
ATOM 2120 C C . LEU B 1 124 ? 13.203 -21.047 -15.367 1 71 124 LEU B C 1
ATOM 2122 O O . LEU B 1 124 ? 12.18 -20.688 -14.766 1 71 124 LEU B O 1
ATOM 2126 N N . PRO B 1 125 ? 13.93 -22.156 -15.164 1 73.88 125 PRO B N 1
ATOM 2127 C CA . PRO B 1 125 ? 13.547 -22.938 -13.984 1 73.88 125 PRO B CA 1
ATOM 2128 C C . PRO B 1 125 ? 13.656 -22.125 -12.695 1 73.88 125 PRO B C 1
ATOM 2130 O O . PRO B 1 125 ? 14.43 -21.172 -12.617 1 73.88 125 PRO B O 1
ATOM 2133 N N . ALA B 1 126 ? 12.805 -22.562 -11.805 1 72.88 126 ALA B N 1
ATOM 2134 C CA . ALA B 1 126 ? 12.812 -21.922 -10.492 1 72.88 126 ALA B CA 1
ATOM 2135 C C . ALA B 1 126 ? 14.195 -22 -9.852 1 72.88 126 ALA B C 1
ATOM 2137 O O . ALA B 1 126 ? 14.867 -23.031 -9.945 1 72.88 126 ALA B O 1
ATOM 2138 N N . SER B 1 127 ? 14.789 -20.828 -9.414 1 75.12 127 SER B N 1
ATOM 2139 C CA . SER B 1 127 ? 16.078 -20.781 -8.734 1 75.12 127 SER B CA 1
ATOM 2140 C C . SER B 1 127 ? 15.961 -20.094 -7.379 1 75.12 127 SER B C 1
ATOM 2142 O O . SER B 1 127 ? 14.984 -19.375 -7.117 1 75.12 127 SER B O 1
ATOM 2144 N N . ALA B 1 128 ? 16.984 -20.25 -6.578 1 79 128 ALA B N 1
ATOM 2145 C CA . ALA B 1 128 ? 16.984 -19.672 -5.234 1 79 128 ALA B CA 1
ATOM 2146 C C . ALA B 1 128 ? 17.078 -18.156 -5.289 1 79 128 ALA B C 1
ATOM 2148 O O . ALA B 1 128 ? 17.75 -17.594 -6.16 1 79 128 ALA B O 1
ATOM 2149 N N . LEU B 1 129 ? 16.328 -17.625 -4.367 1 83.19 129 LEU B N 1
ATOM 2150 C CA . LEU B 1 129 ? 16.344 -16.172 -4.262 1 83.19 129 LEU B CA 1
ATOM 2151 C C . LEU B 1 129 ? 17.516 -15.688 -3.428 1 83.19 129 LEU B C 1
ATOM 2153 O O . LEU B 1 129 ? 17.922 -16.344 -2.471 1 83.19 129 LEU B O 1
ATOM 2157 N N . SER B 1 130 ? 18.172 -14.555 -3.816 1 85.25 130 SER B N 1
ATOM 2158 C CA . SER B 1 130 ? 19.141 -13.891 -2.939 1 85.25 130 SER B CA 1
ATOM 2159 C C . SER B 1 130 ? 18.516 -13.555 -1.591 1 85.25 130 SER B C 1
ATOM 2161 O O . SER B 1 130 ? 17.281 -13.477 -1.469 1 85.25 130 SER B O 1
ATOM 2163 N N . PRO B 1 131 ? 19.312 -13.414 -0.603 1 87.12 131 PRO B N 1
ATOM 2164 C CA . PRO B 1 131 ? 18.781 -13.109 0.725 1 87.12 131 PRO B CA 1
ATOM 2165 C C . PRO B 1 131 ? 17.922 -11.844 0.734 1 87.12 131 PRO B C 1
ATOM 2167 O O . PRO B 1 131 ? 16.875 -11.812 1.394 1 87.12 131 PRO B O 1
ATOM 2170 N N . MET B 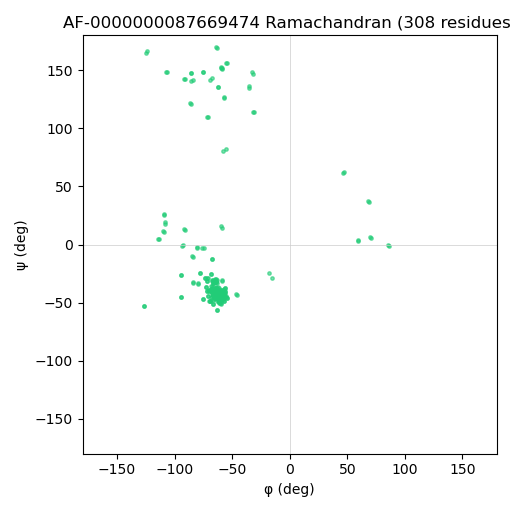1 132 ? 18.297 -10.875 -0.004 1 88.12 132 MET B N 1
ATOM 2171 C CA . MET B 1 132 ? 17.547 -9.625 -0.058 1 88.12 132 MET B CA 1
ATOM 2172 C C . MET B 1 132 ? 16.141 -9.852 -0.608 1 88.12 132 MET B C 1
ATOM 2174 O O . MET B 1 132 ? 15.18 -9.25 -0.127 1 88.12 132 MET B O 1
ATOM 2178 N N . LEU B 1 133 ? 16.062 -10.672 -1.514 1 92.5 133 LEU B N 1
ATOM 2179 C CA . LEU B 1 133 ? 14.773 -10.969 -2.125 1 92.5 133 LEU B CA 1
ATOM 2180 C C . LEU B 1 133 ? 13.969 -11.922 -1.25 1 92.5 133 LEU B C 1
ATOM 2182 O O . LEU B 1 133 ? 12.742 -11.812 -1.183 1 92.5 133 LEU B O 1
ATOM 2186 N N . ARG B 1 134 ? 14.68 -12.836 -0.568 1 91.5 134 ARG B N 1
ATOM 2187 C CA . ARG B 1 134 ? 14.016 -13.797 0.312 1 91.5 134 ARG B CA 1
ATOM 2188 C C . ARG B 1 134 ? 13.336 -13.086 1.478 1 91.5 134 ARG B C 1
ATOM 2190 O O . ARG B 1 13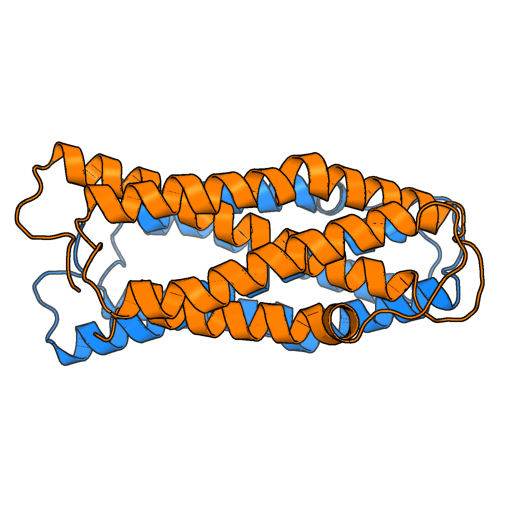4 ? 12.266 -13.5 1.93 1 91.5 134 ARG B O 1
ATOM 2197 N N . TYR B 1 135 ? 13.93 -11.977 1.924 1 95.69 135 TYR B N 1
ATOM 2198 C CA . TYR B 1 135 ? 13.398 -11.242 3.066 1 95.69 135 TYR B CA 1
ATOM 2199 C C . TYR B 1 135 ? 12.781 -9.922 2.625 1 95.69 135 TYR B C 1
ATOM 2201 O O . TYR B 1 135 ? 12.742 -8.961 3.395 1 95.69 135 TYR B O 1
ATOM 2209 N N . ALA B 1 136 ? 12.359 -9.898 1.391 1 97.25 136 ALA B N 1
ATOM 2210 C CA . ALA B 1 136 ? 11.812 -8.672 0.823 1 97.25 136 ALA B CA 1
ATOM 2211 C C . ALA B 1 136 ? 10.586 -8.211 1.605 1 97.25 136 ALA B C 1
ATOM 2213 O O . ALA B 1 136 ? 10.445 -7.02 1.905 1 97.25 136 ALA B O 1
ATOM 2214 N N . VAL B 1 137 ? 9.695 -9.094 2.047 1 97.38 137 VAL B N 1
ATOM 2215 C CA . VAL B 1 137 ? 8.43 -8.742 2.682 1 97.38 137 VAL B CA 1
ATOM 2216 C C . VAL B 1 137 ? 8.695 -8.07 4.027 1 97.38 137 VAL B C 1
ATOM 2218 O O . VAL B 1 137 ? 8.227 -6.953 4.273 1 97.38 137 VAL B O 1
ATOM 2221 N N . PRO B 1 138 ? 9.523 -8.672 4.93 1 97 138 PRO B N 1
ATOM 2222 C CA . PRO B 1 138 ? 9.789 -7.984 6.195 1 97 138 PRO B CA 1
ATOM 2223 C C . PRO B 1 138 ? 10.586 -6.691 6.012 1 97 138 PRO B C 1
ATOM 2225 O O . PRO B 1 138 ? 10.422 -5.746 6.785 1 97 138 PRO B O 1
ATOM 2228 N N . ILE B 1 139 ? 11.438 -6.625 5.012 1 97.94 139 ILE B N 1
ATOM 2229 C CA . ILE B 1 139 ? 12.188 -5.402 4.742 1 97.94 139 ILE B CA 1
ATOM 2230 C C . ILE B 1 139 ? 11.227 -4.289 4.336 1 97.94 139 ILE B C 1
ATOM 2232 O O . ILE B 1 139 ? 11.312 -3.17 4.852 1 97.94 139 ILE B O 1
ATOM 2236 N N . ILE B 1 140 ? 10.297 -4.59 3.451 1 98.62 140 ILE B N 1
ATOM 2237 C CA . ILE B 1 140 ? 9.305 -3.617 2.996 1 98.62 140 ILE B CA 1
ATOM 2238 C C . ILE B 1 140 ? 8.461 -3.15 4.18 1 98.62 140 ILE B C 1
ATOM 2240 O O . ILE B 1 140 ? 8.273 -1.949 4.383 1 98.62 140 ILE B O 1
ATOM 2244 N N . ALA B 1 141 ? 8.023 -4.09 5.02 1 97.88 141 ALA B N 1
ATOM 2245 C CA . ALA B 1 141 ? 7.191 -3.768 6.176 1 97.88 141 ALA B CA 1
ATOM 2246 C C . ALA B 1 141 ? 7.93 -2.863 7.152 1 97.88 141 ALA B C 1
ATOM 2248 O O . ALA B 1 141 ? 7.375 -1.876 7.641 1 97.88 141 ALA B O 1
ATOM 2249 N N . ALA B 1 142 ? 9.156 -3.184 7.41 1 98.25 142 ALA B N 1
ATOM 2250 C CA . ALA B 1 142 ? 9.961 -2.398 8.344 1 98.25 142 ALA B CA 1
ATOM 2251 C C . ALA B 1 142 ? 10.172 -0.979 7.824 1 98.25 142 ALA B C 1
ATOM 2253 O O . ALA B 1 142 ? 10.109 -0.015 8.594 1 98.25 142 ALA B O 1
ATOM 2254 N N . CYS B 1 143 ? 10.438 -0.874 6.586 1 98.5 143 CYS B N 1
ATOM 2255 C CA . CYS B 1 143 ? 10.656 0.434 5.98 1 98.5 143 CYS B CA 1
ATOM 2256 C C . CYS B 1 143 ? 9.383 1.278 6.031 1 98.5 143 CYS B C 1
ATOM 2258 O O . CYS B 1 143 ? 9.445 2.477 6.316 1 98.5 143 CYS B O 1
ATOM 2260 N N . VAL B 1 144 ? 8.227 0.658 5.77 1 98 144 VAL B N 1
ATOM 2261 C CA . VAL B 1 144 ? 6.953 1.369 5.812 1 98 144 VAL B CA 1
ATOM 2262 C C . VAL B 1 144 ? 6.727 1.941 7.211 1 98 144 VAL B C 1
ATOM 2264 O O . VAL B 1 144 ? 6.344 3.104 7.355 1 98 144 VAL B O 1
ATOM 2267 N N . VAL B 1 145 ? 6.996 1.145 8.195 1 97.75 145 VAL B N 1
ATOM 2268 C CA . VAL B 1 145 ? 6.812 1.566 9.578 1 97.75 145 VAL B CA 1
ATOM 2269 C C . VAL B 1 145 ? 7.719 2.76 9.883 1 97.75 145 VAL B C 1
ATOM 2271 O O . VAL B 1 145 ? 7.254 3.787 10.383 1 97.75 145 VAL B O 1
ATOM 2274 N N . LEU B 1 146 ? 8.945 2.639 9.531 1 97.94 146 LEU B N 1
ATOM 2275 C CA . LEU B 1 146 ? 9.93 3.674 9.828 1 97.94 146 LEU B CA 1
ATOM 2276 C C . LEU B 1 146 ? 9.617 4.957 9.07 1 97.94 146 LEU B C 1
ATOM 2278 O O . LEU B 1 146 ? 9.617 6.043 9.656 1 97.94 146 LEU B O 1
ATOM 2282 N N . ILE B 1 147 ? 9.297 4.84 7.863 1 98.44 147 ILE B N 1
ATOM 2283 C CA . ILE B 1 147 ? 9.062 6 7.008 1 98.44 147 ILE B CA 1
ATOM 2284 C C . ILE B 1 147 ? 7.793 6.723 7.453 1 98.44 147 ILE B C 1
ATOM 2286 O O . ILE B 1 147 ? 7.777 7.949 7.562 1 98.44 147 ILE B O 1
ATOM 2290 N N . ALA B 1 148 ? 6.719 5.961 7.719 1 97.88 148 ALA B N 1
ATOM 2291 C CA . ALA B 1 148 ? 5.465 6.574 8.148 1 97.88 148 ALA B CA 1
ATOM 2292 C C . ALA B 1 148 ? 5.645 7.309 9.477 1 97.88 148 ALA B C 1
ATOM 2294 O O . ALA B 1 148 ? 5.117 8.406 9.664 1 97.88 148 ALA B O 1
ATOM 2295 N N . LEU B 1 149 ? 6.395 6.703 10.359 1 97.44 149 LEU B N 1
ATOM 2296 C CA . LEU B 1 149 ? 6.648 7.344 11.648 1 97.44 149 LEU B CA 1
ATOM 2297 C C . LEU B 1 149 ? 7.402 8.656 11.461 1 97.44 149 LEU B C 1
ATOM 2299 O O . LEU B 1 149 ? 7.016 9.688 12.016 1 97.44 149 LEU B O 1
ATOM 2303 N N . LEU B 1 150 ? 8.445 8.68 10.703 1 96.94 150 LEU B N 1
ATOM 2304 C CA . LEU B 1 150 ? 9.266 9.859 10.477 1 96.94 150 LEU B CA 1
ATOM 2305 C C . LEU B 1 150 ? 8.477 10.938 9.734 1 96.94 150 LEU B C 1
ATOM 2307 O O . LEU B 1 150 ? 8.531 12.117 10.109 1 96.94 150 LEU B O 1
ATOM 2311 N N . ALA B 1 151 ? 7.719 10.531 8.695 1 96.44 151 ALA B N 1
ATOM 2312 C CA . ALA B 1 151 ? 7.062 11.492 7.816 1 96.44 151 ALA B CA 1
ATOM 2313 C C . ALA B 1 151 ? 5.859 12.141 8.508 1 96.44 151 ALA B C 1
ATOM 2315 O O . ALA B 1 151 ? 5.52 13.289 8.227 1 96.44 151 ALA B O 1
ATOM 2316 N N . VAL B 1 152 ? 5.215 11.422 9.453 1 96.5 152 VAL B N 1
ATOM 2317 C CA . VAL B 1 152 ? 3.992 11.922 10.07 1 96.5 152 VAL B CA 1
ATOM 2318 C C . VAL B 1 152 ? 4.328 12.656 11.367 1 96.5 152 VAL B C 1
ATOM 2320 O O . VAL B 1 152 ? 3.871 13.781 11.594 1 96.5 152 VAL B O 1
ATOM 2323 N N . VAL B 1 153 ? 5.18 12.094 12.195 1 93.69 153 VAL B N 1
ATOM 2324 C CA . VAL B 1 153 ? 5.457 12.648 13.516 1 93.69 153 VAL B CA 1
ATOM 2325 C C . VAL B 1 153 ? 6.52 13.742 13.398 1 93.69 153 VAL B C 1
ATOM 2327 O O . VAL B 1 153 ? 6.488 14.727 14.148 1 93.69 153 VAL B O 1
ATOM 2330 N N . LYS B 1 154 ? 7.473 13.578 12.445 1 92.56 154 LYS B N 1
ATOM 2331 C CA . LYS B 1 154 ? 8.586 14.508 12.266 1 92.56 154 LYS B CA 1
ATOM 2332 C C . LYS B 1 154 ? 9.242 14.836 13.609 1 92.56 154 LYS B C 1
ATOM 2334 O O . LYS B 1 154 ? 9.305 16 14.008 1 92.56 154 LYS B O 1
ATOM 2339 N N . PRO B 1 155 ? 9.812 13.812 14.289 1 88.06 155 PRO B N 1
ATOM 2340 C CA . PRO B 1 155 ? 10.23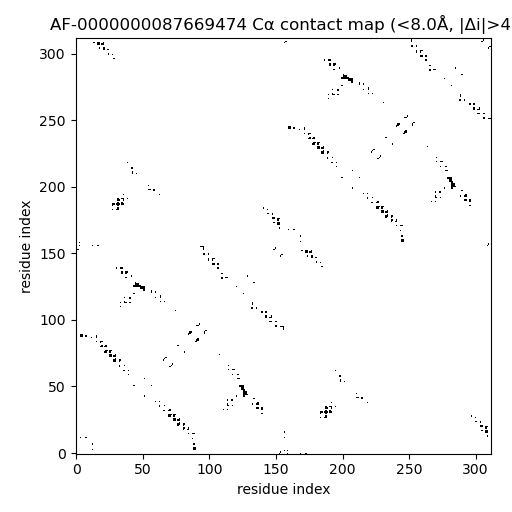4 13.938 15.688 1 88.06 155 PRO B CA 1
ATOM 2341 C C . PRO B 1 155 ? 11.414 14.891 15.867 1 88.06 155 PRO B C 1
ATOM 2343 O O . PRO B 1 155 ? 11.781 15.219 17 1 88.06 155 PRO B O 1
ATOM 2346 N N . PHE B 1 156 ? 12.07 15.289 14.82 1 77.62 156 PHE B N 1
ATOM 2347 C CA . PHE B 1 156 ? 13.203 16.188 14.953 1 77.62 156 PHE B CA 1
ATOM 2348 C C . PHE B 1 156 ? 13.023 17.406 14.055 1 77.62 156 PHE B C 1
ATOM 2350 O O . PHE B 1 156 ? 12.297 17.359 13.055 1 77.62 156 PHE B O 1
#

Sequence (312 aa):
MVAPNDAIGRKSLVLYLYVKAIHVMAVITLVGGMLLLAFTLSLVSGGDGRLPSDREAAFIARVRRWDRMVTAPSLGLVWIAGISLMTIGGWYQSPWLMVKILPVLLLSALHGMESAALRRRVGLPASALSPMLRYAVPIIAACVVLIALLAVVKPFMVAPNDAIGRKSLVLYLYVKAIHVMAVITLVGGMLLLAFTLSLVSGGDGRLPSDREAAFIARVRRWDRMVTAPSLGLVWIAGISLMTIGGWYQSPWLMVKILPVLLLSALHGMESAALRRRVGLPASALSPMLRYAVPIIAACVVLIALLAVVKPF

Secondary structure (DSSP, 8-state):
---S-TTS-HHHHHHHHHHHHHHHHHHHHHHHHHHHHHHHHHHT-SSS-PPPPHHHHHHHHHHHHHIIIIIHHHHHHHHHHHHHHHHHHT-TT-HHHHHHHHHHHHHHHHHHHHHHHHHHTTTS---PPPHHHHTHHHHHHHHHHHHHHHHHH---/---S-TTS-HHHHHHHHHHHHHHHHHHHHHHHHHHHHHHHHHHT-SSS-PPPPHHHHHHHHHHHHHIIIIIHHHHHHHHHHHHHHHHHHT-TT-HHHHHHHHHHHHHHHHHHHHHHHHHHTTTS---PPPHHHHTHHHHHHHHHHHHHHHHHH---

Radius of gyration: 20.31 Å; Cα contacts (8 Å, |Δi|>4): 380; chains: 2; bounding box: 38×60×43 Å

Foldseek 3Di:
DCFLPPPDDPVLSVVLVVLVVLLVVLLVQQLVLLLVLLVLLVVQAPAPQDADDPVNLVVLVVSLVCCVPTNVVSLVSNVVSVVVNCVSSVCVPQVLVVVLVVLNVVSVVLSVVSSVSSVVSNGGHHHHDDPCSNCVNVSSVVSVVSNCCSVPVVVD/DCFLPPPDDPVLSVVLVVLVVLLVVLLVQQLVLLLVLLVLLVVQAPAPQDADDPVNLVVLVVSLVCCVPTNVVSLVSNVVSVVVNCVSSVCVPQVLVVVLVVLNVVSVVLSVVSSVSSVVSNGGHRHHDDPCSNCVNVSSVVSVVSNCCSVPVVVD